Protein AF-J9VDY3-F1 (afdb_monomer)

Foldseek 3Di:
DLAPDDPDAEEAEALDDPDPVVVVVLVVQVPDPRYHYHYDHNQDDQVSQVVRLVPDPDQKDFDDDPQKDFANCFVVVQVVVCVVPVLAFKEEEWAFEDDPDTDGPPQDDDDPPVLVVDPRGDRRIMGGSVLCVVLVGFDSVPPDPCRSSVSVVSSVVVVHDYYYHHDHTIYDYDDPPD

Organism: NCBI:txid176

Structure (mmCIF, N/CA/C/O backbone):
data_AF-J9VDY3-F1
#
_entry.id   AF-J9VDY3-F1
#
loop_
_atom_site.group_PDB
_atom_site.id
_atom_site.type_symbol
_atom_site.label_atom_id
_atom_site.label_alt_id
_atom_site.label_comp_id
_atom_site.label_asym_id
_atom_site.label_entity_id
_atom_site.label_seq_id
_atom_site.pdbx_PDB_ins_code
_atom_site.Cartn_x
_atom_site.Cartn_y
_atom_site.Cartn_z
_atom_site.occupancy
_atom_site.B_iso_or_equiv
_atom_site.auth_seq_id
_atom_site.auth_comp_id
_atom_site.auth_asym_id
_atom_site.auth_atom_id
_atom_site.pdbx_PDB_model_num
ATOM 1 N N . LEU A 1 1 ? -7.590 13.084 1.371 1.00 64.75 1 LEU A N 1
ATOM 2 C CA . LEU A 1 1 ? -7.180 12.557 0.047 1.00 64.75 1 LEU A CA 1
ATOM 3 C C . LEU A 1 1 ? -8.288 12.814 -0.976 1.00 64.75 1 LEU A C 1
ATOM 5 O O . LEU A 1 1 ? -9.454 12.786 -0.599 1.00 64.75 1 LEU A O 1
ATOM 9 N N . ARG A 1 2 ? -7.958 13.087 -2.247 1.00 89.06 2 ARG A N 1
ATOM 10 C CA . ARG A 1 2 ? -8.948 13.327 -3.321 1.00 89.06 2 ARG A CA 1
ATOM 11 C C . ARG A 1 2 ? -9.342 12.019 -4.024 1.00 89.06 2 ARG A C 1
ATOM 13 O O . ARG A 1 2 ? -9.255 11.933 -5.231 1.00 89.06 2 ARG A O 1
ATOM 20 N N . GLN A 1 3 ? -9.722 10.980 -3.280 1.00 96.12 3 GLN A N 1
ATOM 21 C CA . GLN A 1 3 ? -10.113 9.693 -3.877 1.00 96.12 3 GLN A CA 1
ATOM 22 C C . GLN A 1 3 ? -11.580 9.710 -4.336 1.00 96.12 3 GLN A C 1
ATOM 24 O O . GLN A 1 3 ? -12.445 10.300 -3.670 1.00 96.12 3 GLN A O 1
ATOM 29 N N . ARG A 1 4 ? -11.877 9.074 -5.478 1.00 96.56 4 ARG A N 1
ATOM 30 C CA . ARG A 1 4 ? -13.247 8.915 -5.997 1.00 96.56 4 ARG A CA 1
ATOM 31 C C . ARG A 1 4 ? -14.039 7.876 -5.221 1.00 96.56 4 ARG A C 1
ATOM 33 O O . ARG A 1 4 ? -15.212 8.107 -4.938 1.00 96.56 4 ARG A O 1
ATOM 40 N N . TYR A 1 5 ? -13.398 6.783 -4.815 1.00 96.31 5 TYR A N 1
ATOM 41 C CA . TYR A 1 5 ? -13.950 5.909 -3.785 1.00 96.31 5 TYR A CA 1
ATOM 42 C C . TYR A 1 5 ? -14.005 6.686 -2.461 1.00 96.31 5 TYR A C 1
ATOM 44 O O . TYR A 1 5 ? -13.032 7.347 -2.105 1.00 96.31 5 TYR A O 1
ATOM 52 N N . LYS A 1 6 ? -15.153 6.680 -1.771 1.00 94.19 6 LYS A N 1
ATOM 53 C CA . LYS A 1 6 ? -15.400 7.550 -0.601 1.00 94.19 6 LYS A CA 1
ATOM 54 C C . LYS A 1 6 ? -15.322 6.845 0.746 1.00 94.19 6 LYS A C 1
ATOM 56 O O . LY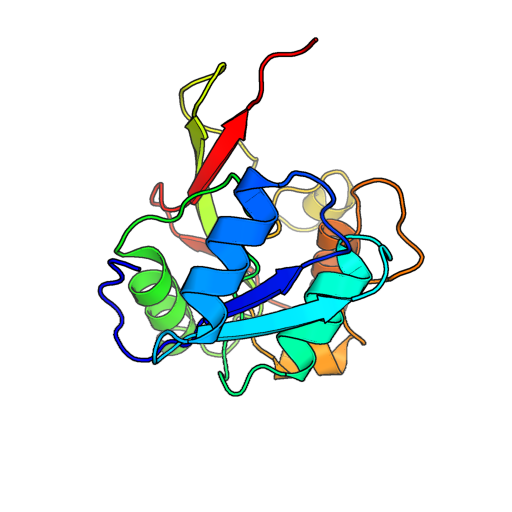S A 1 6 ? -15.217 7.524 1.756 1.00 94.19 6 LYS A O 1
ATOM 61 N N . ASN A 1 7 ? -15.374 5.517 0.759 1.00 94.44 7 ASN A N 1
ATOM 62 C CA . ASN A 1 7 ? -15.363 4.737 1.990 1.00 94.44 7 ASN A CA 1
ATOM 63 C C . ASN A 1 7 ? -13.932 4.311 2.340 1.00 94.44 7 ASN A C 1
ATOM 65 O O . ASN A 1 7 ? -13.545 3.172 2.094 1.00 94.44 7 ASN A O 1
ATOM 69 N N . TRP A 1 8 ? -13.132 5.257 2.824 1.00 94.69 8 TRP A N 1
ATOM 70 C CA . TRP A 1 8 ? -11.749 5.027 3.236 1.00 94.69 8 TRP A CA 1
ATOM 71 C C . TRP A 1 8 ? -11.462 5.724 4.563 1.00 94.69 8 TRP A C 1
ATOM 73 O O . TRP A 1 8 ? -12.097 6.719 4.911 1.00 94.69 8 TRP A O 1
ATOM 83 N N . GLU A 1 9 ? -10.458 5.214 5.258 1.00 95.50 9 GLU A N 1
ATOM 84 C CA . GLU A 1 9 ? -9.817 5.828 6.416 1.00 95.50 9 GLU A CA 1
ATOM 85 C C . GLU A 1 9 ? -8.321 5.997 6.122 1.00 95.50 9 GLU A C 1
ATOM 87 O O . GLU A 1 9 ? -7.798 5.388 5.184 1.00 95.50 9 GLU A O 1
ATOM 92 N N . VAL A 1 10 ? -7.633 6.841 6.890 1.00 96.56 10 VAL A N 1
ATOM 93 C CA . VAL A 1 10 ? -6.176 6.991 6.799 1.00 96.56 10 VAL A CA 1
ATOM 94 C C . VAL A 1 10 ? -5.566 6.764 8.168 1.00 96.56 10 VAL A C 1
ATOM 96 O O . VAL A 1 10 ? -5.935 7.434 9.132 1.00 96.56 10 VAL A O 1
ATOM 99 N N . ILE A 1 11 ? -4.591 5.861 8.223 1.00 97.81 11 ILE A N 1
ATOM 100 C CA . ILE A 1 11 ? -3.792 5.596 9.414 1.00 97.81 11 ILE A CA 1
ATOM 101 C C . ILE A 1 11 ? -2.361 6.014 9.109 1.00 97.81 11 ILE A C 1
ATOM 103 O O . ILE A 1 11 ? -1.733 5.478 8.200 1.00 97.81 11 ILE A O 1
ATOM 107 N N . ILE A 1 12 ? -1.873 7.003 9.847 1.00 97.56 12 ILE A N 1
ATOM 108 C CA . ILE A 1 12 ? -0.502 7.497 9.765 1.00 97.56 12 ILE A CA 1
ATOM 109 C C . ILE A 1 12 ? 0.269 6.856 10.912 1.00 97.56 12 ILE A C 1
ATOM 111 O O . ILE A 1 12 ? -0.103 7.030 12.072 1.00 97.56 12 ILE A O 1
ATOM 115 N N . VAL A 1 13 ? 1.340 6.134 10.593 1.00 97.62 13 VAL A N 1
ATOM 116 C CA . VAL A 1 13 ? 2.256 5.576 11.591 1.00 97.62 13 VAL A CA 1
ATOM 117 C C . VAL A 1 13 ? 3.583 6.310 11.485 1.00 97.62 13 VAL A C 1
ATOM 119 O O . VAL A 1 13 ? 4.300 6.177 10.498 1.00 97.62 13 VAL A O 1
ATOM 122 N N . ASP A 1 14 ? 3.877 7.122 12.491 1.00 96.62 14 ASP A N 1
ATOM 123 C CA . ASP A 1 14 ? 5.138 7.836 12.630 1.00 96.62 14 ASP A CA 1
ATOM 124 C C . ASP A 1 14 ? 6.184 6.942 13.304 1.00 96.62 14 ASP A C 1
ATOM 126 O O . ASP A 1 14 ? 6.109 6.685 14.509 1.00 96.62 14 ASP A O 1
ATOM 130 N N . ASP A 1 15 ? 7.164 6.479 12.524 1.00 94.81 15 ASP A N 1
ATOM 131 C CA . ASP A 1 15 ? 8.245 5.582 12.958 1.00 94.81 15 ASP A CA 1
ATOM 132 C C . ASP A 1 15 ? 9.423 6.337 13.611 1.00 94.81 15 ASP A C 1
ATOM 134 O O . ASP A 1 15 ? 10.600 6.176 13.271 1.00 94.81 15 ASP A O 1
ATOM 138 N N . GLY A 1 16 ? 9.102 7.223 14.553 1.00 93.31 16 GLY A N 1
ATOM 139 C CA . GLY A 1 16 ? 10.085 8.010 15.291 1.00 93.31 16 GLY A CA 1
ATOM 140 C C . GLY A 1 16 ? 10.761 9.087 14.440 1.00 93.31 16 GLY A C 1
ATOM 141 O O . GLY A 1 16 ? 12.001 9.160 14.393 1.00 93.31 16 GLY A O 1
ATOM 142 N N . SER A 1 17 ? 9.965 9.924 13.764 1.00 93.00 17 SER A N 1
ATOM 143 C CA . SER A 1 17 ? 10.459 11.133 13.095 1.00 93.00 17 SER A CA 1
ATOM 144 C C . SER A 1 17 ? 11.131 12.081 14.090 1.00 93.00 17 SER A C 1
ATOM 146 O O . SER A 1 17 ? 10.691 12.247 15.225 1.00 93.00 17 SER A O 1
ATOM 148 N N . ASN A 1 18 ? 12.211 12.730 13.656 1.00 93.12 18 ASN A N 1
ATOM 149 C CA . ASN A 1 18 ? 12.937 13.741 14.435 1.00 93.12 18 ASN A CA 1
ATOM 150 C C . ASN A 1 18 ? 13.007 15.108 13.734 1.00 93.12 18 ASN A C 1
ATOM 152 O O . ASN A 1 18 ? 13.505 16.068 14.319 1.00 93.12 18 ASN A O 1
ATOM 156 N N . ASP A 1 19 ? 1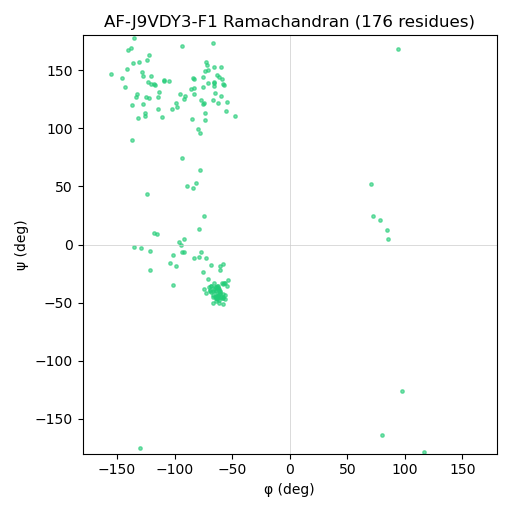2.518 15.196 12.498 1.00 93.44 19 ASP A N 1
ATOM 157 C CA . ASP A 1 19 ? 12.420 16.440 11.747 1.00 93.44 19 ASP A CA 1
ATOM 158 C C . ASP A 1 19 ? 11.242 17.287 12.275 1.00 93.44 19 ASP A C 1
ATOM 160 O O . ASP A 1 19 ? 10.094 16.825 12.237 1.00 93.44 19 ASP A O 1
ATOM 164 N N . PRO A 1 20 ? 11.479 18.526 12.755 1.00 93.75 20 PRO A N 1
ATOM 165 C CA . PRO A 1 20 ? 10.424 19.363 13.327 1.00 93.75 20 PRO A CA 1
ATOM 166 C C . PRO A 1 20 ? 9.275 19.661 12.360 1.00 93.75 20 PRO A C 1
ATOM 168 O O . PRO A 1 20 ? 8.126 19.775 12.792 1.00 93.75 20 PRO A O 1
ATOM 171 N N . PHE A 1 21 ? 9.563 19.778 11.059 1.00 93.38 21 PHE A N 1
ATOM 172 C CA . PHE A 1 21 ? 8.532 20.022 10.055 1.00 93.38 21 PHE A CA 1
ATOM 173 C C . PHE A 1 21 ? 7.589 18.819 9.944 1.00 93.38 21 PHE A C 1
ATOM 175 O O . PHE A 1 21 ? 6.379 18.981 10.092 1.00 93.38 21 PHE A O 1
ATOM 182 N N . THR A 1 22 ? 8.134 17.612 9.803 1.00 93.50 22 THR A N 1
ATOM 183 C CA . THR A 1 22 ? 7.372 16.356 9.776 1.00 93.50 22 THR A CA 1
ATOM 184 C C . THR A 1 22 ? 6.515 16.185 11.029 1.00 93.50 22 THR A C 1
ATOM 186 O O . THR A 1 22 ? 5.313 15.941 10.918 1.00 93.50 22 THR A O 1
ATOM 189 N N . ILE A 1 23 ? 7.089 16.410 12.216 1.00 93.62 23 ILE A N 1
ATOM 190 C CA . ILE A 1 23 ? 6.362 16.331 13.493 1.00 93.62 23 ILE A CA 1
ATOM 191 C C . ILE A 1 23 ? 5.187 17.319 13.514 1.00 93.62 23 ILE A C 1
ATOM 193 O O . ILE A 1 23 ? 4.072 16.941 13.869 1.00 93.62 23 ILE A O 1
ATOM 197 N N . SER A 1 24 ? 5.399 18.570 13.089 1.00 93.81 24 SER A N 1
ATOM 198 C CA . SER A 1 24 ? 4.332 19.582 13.080 1.00 93.81 24 SER A CA 1
ATOM 199 C C . SER A 1 24 ? 3.163 19.221 12.157 1.00 93.81 24 SER A C 1
ATOM 201 O O . SER A 1 24 ? 2.007 19.438 12.519 1.00 93.81 24 SER A O 1
ATOM 203 N N . ILE A 1 25 ? 3.444 18.606 11.003 1.00 93.12 25 ILE A N 1
ATOM 204 C CA . ILE A 1 25 ? 2.410 18.112 10.090 1.00 93.12 25 ILE A CA 1
ATOM 205 C C . ILE A 1 25 ? 1.644 16.954 10.736 1.00 93.12 25 ILE A C 1
ATOM 207 O O . ILE A 1 25 ? 0.416 16.940 10.709 1.00 93.12 25 ILE A O 1
ATOM 211 N N . ILE A 1 26 ? 2.340 15.999 11.355 1.00 93.50 26 ILE A N 1
ATOM 212 C CA . ILE A 1 26 ? 1.711 14.861 12.042 1.00 93.50 26 ILE A CA 1
ATOM 213 C C . ILE A 1 26 ? 0.754 15.345 13.147 1.00 93.50 26 ILE A C 1
ATOM 215 O O . ILE A 1 26 ? -0.371 14.847 13.243 1.00 93.50 26 ILE A O 1
ATOM 219 N N . GLU A 1 27 ? 1.151 16.348 13.936 1.00 92.06 27 GLU A N 1
ATOM 220 C CA . GLU A 1 27 ? 0.302 16.962 14.969 1.00 92.06 27 GLU A CA 1
ATOM 221 C C . GLU A 1 27 ? -0.957 17.639 14.398 1.00 92.06 27 GLU A C 1
ATOM 223 O O . GLU A 1 27 ? -2.032 17.557 14.999 1.00 92.06 27 GLU A O 1
ATOM 228 N N . GLU A 1 28 ? -0.877 18.254 13.212 1.00 92.88 28 GLU A N 1
ATO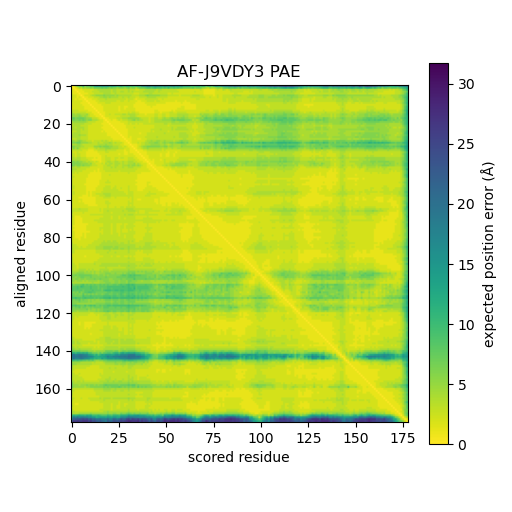M 229 C CA . GLU A 1 28 ? -2.061 18.790 12.522 1.00 92.88 28 GLU A CA 1
ATOM 230 C C . GLU A 1 28 ? -3.065 17.670 12.201 1.00 92.88 28 GLU A C 1
ATOM 232 O O . GLU A 1 28 ? -4.275 17.819 12.406 1.00 92.88 28 GLU A O 1
ATOM 237 N N . TYR A 1 29 ? -2.571 16.521 11.729 1.00 93.56 29 TYR A N 1
ATOM 238 C CA . TYR A 1 29 ? -3.418 15.390 11.350 1.00 93.56 29 TYR A CA 1
ATOM 239 C C . TYR A 1 29 ? -3.983 14.613 12.542 1.00 93.56 29 TYR A C 1
ATOM 241 O O . TYR A 1 29 ? -5.060 14.035 12.396 1.00 93.56 29 TYR A O 1
ATOM 249 N N . LYS A 1 30 ? -3.349 14.652 13.724 1.00 92.06 30 LYS A N 1
ATOM 250 C CA . LYS A 1 30 ? -3.880 14.023 14.954 1.00 92.06 30 LYS A CA 1
ATOM 251 C C . LYS A 1 30 ? -5.291 14.491 15.301 1.00 92.06 30 LYS A C 1
ATOM 253 O O . LYS A 1 30 ? -6.103 13.704 15.774 1.00 92.06 30 LYS A O 1
ATOM 258 N N . ASN A 1 31 ? -5.588 15.762 15.045 1.00 86.94 31 ASN A N 1
ATOM 259 C CA . ASN A 1 31 ? -6.874 16.374 15.386 1.00 86.94 31 ASN A CA 1
ATOM 260 C C . ASN A 1 31 ? -7.870 16.385 14.214 1.00 86.94 31 ASN A C 1
ATOM 262 O O . ASN A 1 31 ? -8.974 16.923 14.329 1.00 86.94 31 ASN A O 1
ATOM 266 N N . LYS A 1 32 ? -7.496 15.816 13.063 1.00 90.12 32 LYS A N 1
ATOM 267 C CA . LYS A 1 32 ? -8.291 15.873 11.839 1.00 90.12 32 LYS A CA 1
ATOM 268 C C . LYS A 1 32 ? -9.219 14.668 11.741 1.00 90.12 32 LYS A C 1
ATOM 270 O O . LYS A 1 32 ? -8.782 13.523 11.746 1.00 90.12 32 LYS A O 1
ATOM 275 N N . SER A 1 33 ? -10.516 14.926 11.585 1.00 87.44 33 SER A N 1
ATOM 276 C CA . SER A 1 33 ? -11.500 13.859 11.375 1.00 87.44 33 SER A CA 1
ATOM 277 C C . SER A 1 33 ? -11.150 13.004 10.147 1.00 87.44 33 SER A C 1
ATOM 279 O O . SER A 1 33 ? -10.766 13.535 9.101 1.00 87.44 33 SER A O 1
ATOM 281 N N . GLY A 1 34 ? -11.288 11.683 10.285 1.00 85.81 34 GLY A N 1
ATOM 282 C CA . GLY A 1 34 ? -10.962 10.704 9.241 1.00 85.81 34 GLY A CA 1
ATOM 283 C C . GLY A 1 34 ? -9.493 10.268 9.200 1.00 85.81 34 GLY A C 1
ATOM 284 O O . GLY A 1 34 ? -9.125 9.513 8.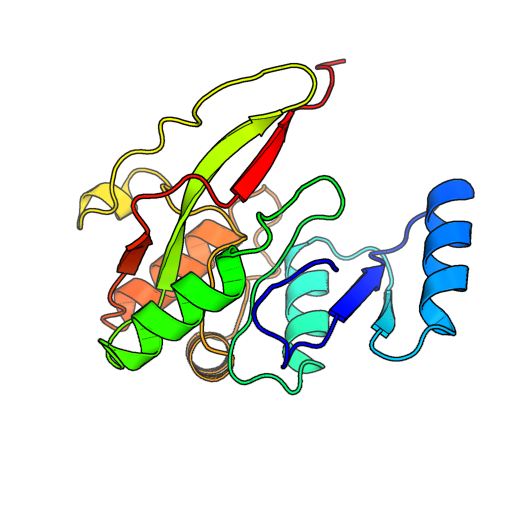300 1.00 85.81 34 GLY A O 1
ATOM 285 N N . PHE A 1 35 ? -8.672 10.728 10.149 1.00 93.81 35 PHE A N 1
ATOM 286 C CA . PHE A 1 35 ? -7.285 10.305 10.315 1.00 93.81 35 PHE A CA 1
ATOM 287 C C . PHE A 1 35 ? -7.080 9.688 11.698 1.00 93.81 35 PHE A C 1
ATOM 289 O O . PHE A 1 35 ? -7.562 10.204 12.705 1.00 93.81 35 PHE A O 1
ATOM 296 N N . THR A 1 36 ? -6.326 8.598 11.741 1.00 97.00 36 THR A N 1
ATOM 297 C CA . THR A 1 36 ? -5.759 8.034 12.964 1.00 97.00 36 THR A CA 1
ATOM 298 C C . THR A 1 36 ? -4.253 8.174 12.871 1.00 97.00 36 THR A C 1
ATOM 300 O O . THR A 1 36 ? -3.660 7.845 11.848 1.00 97.00 36 THR A O 1
ATOM 303 N N . VAL A 1 37 ? -3.628 8.685 13.924 1.00 97.12 37 VAL A N 1
ATOM 304 C CA . VAL A 1 37 ? -2.182 8.898 13.960 1.00 97.12 37 VAL A CA 1
ATOM 305 C C . VAL A 1 37 ? -1.605 8.122 15.132 1.00 97.12 37 VAL A C 1
ATOM 307 O O . VAL A 1 37 ? -2.044 8.293 16.269 1.00 97.12 37 VAL A O 1
ATOM 310 N N . LEU A 1 38 ? -0.615 7.287 14.844 1.00 96.62 38 LEU A N 1
ATOM 311 C CA . LEU A 1 38 ? 0.127 6.487 15.806 1.00 96.62 38 LEU A CA 1
ATOM 312 C C . LEU A 1 38 ? 1.586 6.937 15.778 1.00 96.62 38 LEU A C 1
ATOM 314 O O . LEU A 1 38 ? 2.143 7.136 14.703 1.00 96.62 38 LEU A O 1
ATOM 318 N N . SER A 1 39 ? 2.205 7.077 16.945 1.00 95.38 39 SER A N 1
ATOM 319 C CA . SER A 1 39 ? 3.639 7.347 17.067 1.00 95.38 39 SER A CA 1
ATOM 320 C C . SER A 1 39 ? 4.298 6.153 17.737 1.00 95.38 39 SER A C 1
ATOM 322 O O . SER A 1 39 ? 3.852 5.726 18.805 1.00 95.38 39 SER A O 1
ATOM 324 N N . ILE A 1 40 ? 5.341 5.614 17.113 1.00 95.25 40 ILE A N 1
ATOM 325 C CA . ILE A 1 40 ? 6.074 4.449 17.608 1.00 95.25 40 ILE A CA 1
ATOM 326 C C . ILE A 1 40 ? 7.559 4.775 17.747 1.00 95.25 40 ILE A C 1
ATOM 328 O O . ILE A 1 40 ? 8.082 5.710 17.141 1.00 95.25 40 ILE A O 1
ATOM 332 N N . THR A 1 41 ? 8.258 3.997 18.570 1.00 94.38 41 THR A N 1
ATOM 333 C CA . THR A 1 41 ? 9.723 4.026 18.582 1.00 94.38 41 THR A CA 1
ATOM 334 C C . THR A 1 41 ? 10.226 3.492 17.246 1.00 94.38 41 THR A C 1
ATOM 336 O O . THR A 1 41 ? 9.732 2.458 16.803 1.00 94.38 41 THR A O 1
ATOM 339 N N . ARG A 1 42 ? 11.228 4.154 16.651 1.00 93.38 42 ARG A N 1
ATOM 340 C CA . ARG A 1 42 ? 11.817 3.770 15.360 1.00 93.38 42 ARG A CA 1
ATOM 341 C C . ARG A 1 42 ? 12.136 2.273 15.302 1.00 93.38 42 ARG A C 1
ATOM 343 O O . ARG A 1 42 ? 13.052 1.812 15.984 1.00 93.38 42 ARG A O 1
ATOM 350 N N . SER A 1 43 ? 11.381 1.547 14.488 1.00 92.56 43 SER A N 1
ATOM 351 C CA . SER A 1 43 ? 11.372 0.083 14.397 1.00 92.56 43 SER A CA 1
ATOM 352 C C . SER A 1 43 ? 11.382 -0.432 12.957 1.00 92.56 43 SER A C 1
ATOM 354 O O . SER A 1 43 ? 11.463 -1.642 12.750 1.00 92.56 43 SER A O 1
ATOM 356 N N . GLY A 1 44 ? 11.345 0.460 11.968 1.00 91.94 44 GLY A N 1
ATOM 357 C CA . GLY A 1 44 ? 11.411 0.129 10.554 1.00 91.94 44 GLY A CA 1
ATOM 358 C C . GLY A 1 44 ? 10.037 -0.022 9.893 1.00 91.94 44 GLY A C 1
ATOM 359 O O . GLY A 1 44 ? 8.998 -0.107 10.558 1.00 91.94 44 GLY A O 1
ATOM 360 N N . PRO A 1 45 ? 10.028 -0.078 8.552 1.00 92.75 45 PRO A N 1
ATOM 361 C CA . PRO A 1 45 ? 8.811 0.034 7.760 1.00 92.75 45 PRO A CA 1
ATOM 362 C C . PRO A 1 45 ? 7.871 -1.172 7.916 1.00 92.75 45 PRO A C 1
ATOM 364 O O . PRO A 1 45 ? 6.658 -0.979 7.977 1.00 92.75 45 PRO A O 1
ATOM 367 N N . SER A 1 46 ? 8.390 -2.397 8.063 1.00 95.06 46 SER A N 1
ATOM 368 C CA . SER A 1 46 ? 7.566 -3.590 8.329 1.00 95.06 46 SER A CA 1
ATOM 369 C C . SER A 1 46 ? 6.735 -3.436 9.602 1.00 95.06 46 SER A C 1
ATOM 371 O O . SER A 1 46 ? 5.516 -3.597 9.568 1.00 95.06 46 SER A O 1
ATOM 373 N N . THR A 1 47 ? 7.382 -3.056 10.708 1.00 95.88 47 THR A N 1
ATOM 374 C CA . THR A 1 47 ? 6.737 -2.862 12.013 1.00 95.88 47 THR A CA 1
ATOM 375 C C . THR A 1 47 ? 5.698 -1.747 11.945 1.00 95.88 47 THR A C 1
ATOM 377 O O . THR A 1 47 ? 4.561 -1.922 12.384 1.00 95.88 47 THR A O 1
ATOM 380 N N . ALA A 1 48 ? 6.051 -0.615 11.327 1.00 95.94 48 ALA A N 1
ATOM 381 C CA . ALA A 1 48 ? 5.130 0.501 11.142 1.00 95.94 48 ALA A CA 1
ATOM 382 C C . ALA A 1 48 ? 3.884 0.093 10.333 1.00 95.94 48 ALA A C 1
ATOM 384 O O . ALA A 1 48 ? 2.755 0.387 10.736 1.00 95.94 48 ALA A O 1
ATOM 385 N N . ARG A 1 49 ? 4.063 -0.642 9.225 1.00 96.69 49 ARG A N 1
ATOM 386 C CA . ARG A 1 49 ? 2.951 -1.148 8.405 1.00 96.69 49 ARG A CA 1
ATOM 387 C C . ARG A 1 49 ? 2.098 -2.151 9.169 1.00 96.69 49 ARG A C 1
ATOM 389 O O . ARG A 1 49 ? 0.880 -2.013 9.153 1.00 96.69 49 ARG A O 1
ATOM 396 N N . ASN A 1 50 ? 2.700 -3.106 9.874 1.00 98.00 50 ASN A N 1
ATOM 397 C CA . ASN A 1 50 ? 1.956 -4.082 10.671 1.00 98.00 50 ASN A CA 1
ATOM 398 C C . ASN A 1 50 ? 1.075 -3.402 11.725 1.00 98.00 50 ASN A C 1
ATOM 400 O O . ASN A 1 50 ? -0.110 -3.712 11.809 1.00 98.00 50 ASN A O 1
ATOM 404 N N . ILE A 1 51 ? 1.609 -2.424 12.463 1.00 98.25 51 ILE A N 1
ATOM 405 C CA . ILE A 1 51 ? 0.852 -1.657 13.467 1.00 98.25 51 ILE A CA 1
ATOM 406 C C . ILE A 1 51 ? -0.306 -0.883 12.821 1.00 98.25 51 ILE A C 1
ATOM 408 O O . ILE A 1 51 ? -1.434 -0.896 13.326 1.00 98.25 51 ILE A O 1
ATOM 412 N N . GLY A 1 52 ? -0.051 -0.234 11.681 1.00 98.25 52 GLY A N 1
ATOM 413 C CA . GLY A 1 52 ? -1.085 0.489 10.942 1.00 98.25 52 GLY A CA 1
ATOM 414 C C . GLY A 1 52 ? -2.201 -0.433 10.447 1.00 98.25 52 GLY A C 1
ATOM 415 O O . GLY A 1 52 ? -3.383 -0.131 10.610 1.00 98.25 52 GLY A O 1
ATOM 416 N N . ILE A 1 53 ? -1.836 -1.590 9.893 1.00 98.38 53 ILE A N 1
ATOM 417 C CA . ILE A 1 53 ? -2.778 -2.576 9.353 1.00 98.38 53 ILE A CA 1
ATOM 418 C C . ILE A 1 53 ? -3.579 -3.247 10.465 1.00 98.38 53 ILE A C 1
ATOM 420 O O . ILE A 1 53 ? -4.788 -3.436 10.314 1.00 98.38 53 ILE A O 1
ATOM 424 N N . ASP A 1 54 ? -2.954 -3.573 11.595 1.00 98.31 54 ASP A N 1
ATOM 425 C CA . ASP A 1 54 ? -3.650 -4.151 12.745 1.00 98.31 54 ASP A CA 1
ATOM 426 C C . ASP A 1 54 ? -4.710 -3.187 13.302 1.00 98.31 54 ASP A C 1
ATOM 428 O O . ASP A 1 54 ? -5.839 -3.597 13.582 1.00 98.31 54 ASP A O 1
ATOM 432 N N . THR A 1 55 ? -4.410 -1.885 13.299 1.00 98.12 55 THR A N 1
ATOM 433 C CA . THR A 1 55 ? -5.343 -0.819 13.701 1.00 98.12 55 THR A CA 1
ATOM 434 C C . THR A 1 55 ? -6.484 -0.598 12.694 1.00 98.12 55 THR A C 1
ATOM 436 O O . THR A 1 55 ? -7.591 -0.220 13.087 1.00 98.12 55 THR A O 1
ATOM 439 N N . ALA A 1 56 ? -6.250 -0.865 11.403 1.00 98.00 56 ALA A N 1
ATOM 440 C CA . ALA A 1 56 ? -7.214 -0.617 10.326 1.00 98.00 56 ALA A CA 1
ATOM 441 C C . ALA A 1 56 ? -8.555 -1.340 10.512 1.00 98.00 56 ALA A C 1
ATOM 443 O O . ALA A 1 56 ? -8.604 -2.518 10.861 1.00 98.00 56 ALA A O 1
ATOM 444 N N . GLN A 1 57 ? -9.661 -0.662 10.223 1.00 97.19 57 GLN A N 1
ATOM 445 C CA . GLN A 1 57 ? -11.008 -1.239 10.246 1.00 97.19 57 GLN A CA 1
ATOM 446 C C . GLN A 1 57 ? -11.485 -1.643 8.842 1.00 97.19 57 GLN A C 1
ATOM 448 O O . GLN A 1 57 ? -12.402 -2.453 8.702 1.00 97.19 57 GLN A O 1
ATOM 453 N N . GLY A 1 58 ? -10.856 -1.105 7.796 1.00 96.94 58 GLY A N 1
ATOM 454 C CA . GLY A 1 58 ? -11.127 -1.441 6.402 1.00 96.94 58 GLY A CA 1
ATOM 455 C C . GLY A 1 58 ? -10.863 -2.910 6.043 1.00 96.94 58 GLY A C 1
ATOM 456 O O . GLY A 1 58 ? -9.906 -3.535 6.496 1.00 96.94 58 GLY A O 1
ATOM 457 N N . GLU A 1 59 ? -11.702 -3.451 5.153 1.00 98.25 59 GLU A N 1
ATOM 458 C CA . GLU A 1 59 ? -11.513 -4.787 4.563 1.00 98.25 59 GLU A CA 1
ATOM 459 C C . GLU A 1 59 ? -10.258 -4.846 3.679 1.00 98.25 59 GLU A C 1
ATOM 461 O O . GLU A 1 59 ? -9.535 -5.845 3.668 1.00 98.25 59 GLU A O 1
ATOM 466 N N . PHE A 1 60 ? -10.006 -3.763 2.941 1.00 98.69 60 PHE A N 1
ATOM 467 C CA . PHE A 1 60 ? -8.897 -3.631 2.008 1.00 98.69 60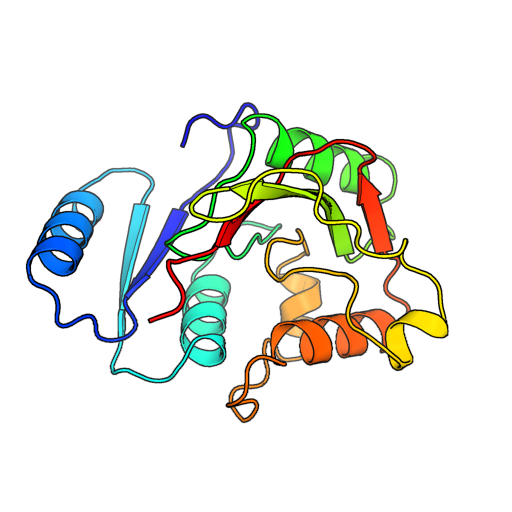 PHE A CA 1
ATOM 468 C C . PHE A 1 60 ? -7.855 -2.661 2.543 1.00 98.69 60 PHE A C 1
ATOM 470 O O . PHE A 1 60 ? -8.188 -1.617 3.104 1.00 98.69 60 PHE A O 1
ATOM 477 N N . ILE A 1 61 ? -6.599 -3.006 2.306 1.00 98.69 61 ILE A N 1
ATOM 478 C CA . ILE A 1 61 ? -5.419 -2.287 2.754 1.00 98.69 61 ILE A CA 1
ATOM 479 C C . ILE A 1 61 ? -4.642 -1.821 1.530 1.00 98.69 61 ILE A C 1
ATOM 481 O O . ILE A 1 61 ? -4.481 -2.576 0.574 1.00 98.69 61 ILE A O 1
ATOM 485 N N . LEU A 1 62 ? -4.150 -0.587 1.589 1.00 98.31 62 LEU A N 1
ATOM 486 C CA . LEU A 1 62 ? -3.134 -0.042 0.695 1.00 98.31 62 LEU A CA 1
ATOM 487 C C . LEU A 1 62 ? -2.087 0.638 1.585 1.00 98.31 62 LEU A C 1
ATOM 489 O O . LEU A 1 62 ? -2.402 1.670 2.183 1.00 98.31 62 LEU A O 1
ATOM 493 N N . PRO A 1 63 ? -0.876 0.078 1.720 1.00 97.81 63 PRO A N 1
ATOM 494 C CA . PRO A 1 63 ? 0.252 0.805 2.282 1.00 97.81 63 PRO A CA 1
ATOM 495 C C . PRO A 1 63 ? 0.631 1.948 1.337 1.00 97.81 63 PRO A C 1
ATOM 497 O O . PRO A 1 63 ? 0.625 1.759 0.125 1.00 97.81 63 PRO A O 1
ATOM 500 N N . LEU A 1 64 ? 0.944 3.126 1.868 1.00 97.06 64 LEU A N 1
ATOM 501 C CA . LEU A 1 64 ? 1.408 4.259 1.070 1.00 97.06 64 LEU A CA 1
ATOM 502 C C . LEU A 1 64 ? 2.570 4.923 1.793 1.00 97.06 64 LEU A C 1
ATOM 504 O O . LEU A 1 64 ? 2.393 5.401 2.916 1.00 97.06 64 LEU A O 1
ATOM 508 N N . ASP A 1 65 ? 3.727 4.957 1.143 1.00 94.81 65 ASP A N 1
ATOM 509 C CA . ASP A 1 65 ? 4.905 5.617 1.691 1.00 94.81 65 ASP A CA 1
ATOM 510 C C . ASP A 1 65 ? 4.716 7.143 1.674 1.00 94.81 65 ASP A C 1
ATOM 512 O O . ASP A 1 65 ? 3.958 7.702 0.873 1.00 94.81 65 ASP A O 1
ATOM 516 N N . SER A 1 66 ? 5.343 7.831 2.630 1.00 92.12 66 SER A N 1
ATOM 517 C CA . SER A 1 66 ? 5.053 9.239 2.941 1.00 92.12 66 SER A CA 1
ATOM 518 C C . SER A 1 66 ? 5.468 10.216 1.838 1.00 92.12 66 SER A C 1
ATOM 520 O O . SER A 1 66 ? 4.998 11.359 1.797 1.00 92.12 66 SER A O 1
ATOM 522 N N . ASP A 1 67 ? 6.328 9.777 0.930 1.00 92.56 67 ASP A N 1
ATOM 523 C CA . ASP A 1 67 ? 6.858 10.546 -0.179 1.00 92.56 67 ASP A CA 1
ATOM 524 C C . ASP A 1 67 ? 6.190 10.235 -1.527 1.00 92.56 67 ASP A C 1
ATOM 526 O O . ASP A 1 67 ? 6.346 11.030 -2.466 1.00 92.56 67 ASP A O 1
ATOM 530 N N . ASP A 1 68 ? 5.355 9.199 -1.586 1.00 95.44 68 ASP A N 1
ATOM 531 C CA . ASP A 1 68 ? 4.648 8.724 -2.772 1.00 95.44 68 ASP A CA 1
ATOM 532 C C . ASP A 1 68 ? 3.234 9.296 -2.936 1.00 95.44 68 ASP A C 1
ATOM 534 O O . ASP A 1 68 ? 2.687 10.013 -2.089 1.00 95.44 68 ASP A O 1
ATOM 538 N N . ARG A 1 69 ? 2.623 9.039 -4.103 1.00 95.94 69 ARG A N 1
ATOM 539 C CA . ARG A 1 69 ? 1.265 9.505 -4.423 1.00 95.94 69 ARG A CA 1
ATOM 540 C C . ARG A 1 69 ? 0.471 8.469 -5.201 1.00 95.94 69 ARG A C 1
ATOM 542 O O . ARG A 1 69 ? 1.000 7.736 -6.026 1.00 95.94 69 ARG A O 1
ATOM 549 N N . ILE A 1 70 ? -0.845 8.512 -5.024 1.00 97.81 70 ILE A N 1
ATOM 550 C CA . ILE A 1 70 ? -1.798 7.707 -5.793 1.00 97.81 70 ILE A CA 1
ATOM 551 C C . ILE A 1 70 ? -2.791 8.593 -6.545 1.00 97.81 70 ILE A C 1
ATOM 553 O O . ILE A 1 70 ? -3.208 9.647 -6.053 1.00 97.81 70 ILE A O 1
ATOM 557 N N . HIS A 1 71 ? -3.187 8.154 -7.738 1.00 97.81 71 HIS A N 1
ATOM 558 C CA . HIS A 1 71 ? -4.211 8.806 -8.550 1.00 97.81 71 HIS A CA 1
ATOM 559 C C . HIS A 1 71 ? -5.589 8.732 -7.868 1.00 97.81 71 HIS A C 1
ATOM 561 O O . HIS A 1 71 ? -5.871 7.795 -7.119 1.00 97.81 71 HIS A O 1
ATOM 567 N N . GLU A 1 72 ? -6.478 9.694 -8.144 1.00 98.06 72 GLU A N 1
ATOM 568 C CA . GLU A 1 72 ? -7.815 9.785 -7.521 1.00 98.06 72 GLU A CA 1
ATOM 569 C C . GLU A 1 72 ? -8.725 8.575 -7.779 1.00 98.06 72 GLU A C 1
ATOM 571 O O . GLU A 1 72 ? -9.663 8.323 -7.020 1.00 98.06 72 GLU A O 1
ATOM 576 N N . ASP A 1 73 ? -8.435 7.821 -8.836 1.00 98.31 73 ASP A N 1
ATOM 577 C CA . ASP A 1 73 ? -9.195 6.641 -9.249 1.00 98.31 73 ASP A CA 1
ATOM 578 C C . ASP A 1 73 ? -8.645 5.324 -8.683 1.00 98.31 73 ASP A C 1
ATOM 580 O O . ASP A 1 73 ? -9.286 4.288 -8.858 1.00 98.31 73 ASP A O 1
ATOM 584 N N . TYR A 1 74 ? -7.488 5.321 -8.006 1.00 98.44 74 TYR A N 1
ATOM 585 C CA . TYR A 1 74 ? -6.796 4.064 -7.703 1.00 98.44 74 TYR A CA 1
ATOM 586 C C . TYR A 1 74 ? -7.625 3.123 -6.826 1.00 98.44 74 TYR A C 1
ATOM 588 O O . TYR A 1 74 ? -7.852 1.969 -7.195 1.00 98.44 74 TYR A O 1
ATOM 596 N N . LEU A 1 75 ? -8.165 3.635 -5.715 1.00 98.25 75 LEU A N 1
ATOM 597 C CA . LEU A 1 75 ? -9.009 2.831 -4.831 1.00 98.25 75 LEU A CA 1
ATOM 598 C C . LEU A 1 75 ? -10.273 2.338 -5.551 1.00 98.25 75 LEU A C 1
ATOM 600 O O . LEU A 1 75 ? -10.689 1.199 -5.366 1.00 98.25 75 LEU A O 1
ATOM 604 N N . LEU A 1 76 ? -10.876 3.166 -6.410 1.00 98.44 76 LEU A N 1
ATOM 605 C CA . LEU A 1 76 ? -12.086 2.788 -7.143 1.00 98.44 76 LEU A CA 1
ATOM 606 C C . LEU A 1 76 ? -11.820 1.626 -8.111 1.00 98.44 76 LEU A C 1
ATOM 608 O O . LEU A 1 76 ? -12.598 0.669 -8.152 1.00 98.44 76 LEU A O 1
ATOM 612 N N . GLU A 1 77 ? -10.730 1.700 -8.871 1.00 98.69 77 GLU A N 1
ATOM 613 C CA . GLU A 1 77 ? -10.329 0.668 -9.831 1.00 98.69 77 GLU A CA 1
ATOM 614 C C . GLU A 1 77 ? -9.934 -0.634 -9.124 1.00 98.69 77 GLU A C 1
ATOM 616 O O . GLU A 1 77 ? -10.387 -1.711 -9.521 1.00 98.69 77 GLU A O 1
ATOM 621 N N . ALA A 1 78 ? -9.173 -0.546 -8.028 1.00 98.56 78 ALA A N 1
ATOM 622 C CA . ALA A 1 78 ? -8.748 -1.715 -7.263 1.00 98.56 78 ALA A CA 1
ATOM 623 C C . ALA A 1 78 ? -9.934 -2.463 -6.640 1.00 98.56 78 ALA A C 1
ATOM 625 O O . ALA A 1 78 ? -10.090 -3.669 -6.839 1.00 98.56 78 ALA A O 1
ATOM 626 N N . ILE A 1 79 ? -10.838 -1.747 -5.965 1.00 98.44 79 ILE A N 1
ATOM 627 C CA . ILE A 1 79 ? -12.051 -2.349 -5.396 1.00 98.44 79 ILE A CA 1
ATOM 628 C C . ILE A 1 79 ? -12.961 -2.910 -6.497 1.00 98.44 79 ILE A C 1
ATOM 630 O O . ILE A 1 79 ? -13.569 -3.967 -6.326 1.00 98.44 79 ILE A O 1
ATOM 634 N N . SER A 1 80 ? -13.039 -2.253 -7.658 1.00 98.44 80 SER A N 1
ATOM 635 C CA . SER A 1 80 ? -13.793 -2.774 -8.805 1.00 98.44 80 SER A CA 1
ATOM 636 C C . SER A 1 80 ? -13.203 -4.078 -9.345 1.00 98.44 80 SER A C 1
ATOM 638 O O . SER A 1 80 ? -13.963 -4.967 -9.735 1.00 98.44 80 SER A O 1
ATOM 640 N N . ALA A 1 81 ? -11.876 -4.228 -9.346 1.00 98.62 81 ALA A N 1
ATOM 641 C CA . ALA A 1 81 ? -11.217 -5.477 -9.720 1.00 98.62 81 ALA A CA 1
ATOM 642 C C . ALA A 1 81 ? -11.575 -6.612 -8.747 1.00 98.62 81 ALA A C 1
ATOM 644 O O . ALA A 1 81 ? -12.005 -7.676 -9.194 1.00 98.62 81 ALA A O 1
ATOM 645 N N . TYR A 1 82 ? -11.510 -6.362 -7.435 1.00 98.38 82 TYR A N 1
ATOM 646 C CA . TYR A 1 82 ? -11.922 -7.335 -6.416 1.00 98.38 82 TYR A CA 1
ATOM 647 C C . TYR A 1 82 ? -13.398 -7.729 -6.517 1.00 98.38 82 TYR A C 1
ATOM 649 O O . TYR A 1 82 ? -13.731 -8.904 -6.387 1.00 98.38 82 TYR A O 1
ATOM 657 N N . LYS A 1 83 ? -14.291 -6.775 -6.807 1.00 97.94 83 LYS A N 1
ATOM 658 C CA . LYS A 1 83 ? -15.719 -7.064 -7.021 1.00 97.94 83 LYS A CA 1
ATOM 659 C C . LYS A 1 83 ? -15.961 -7.943 -8.247 1.00 97.94 83 LYS A C 1
ATOM 661 O O . LYS A 1 83 ? -16.807 -8.830 -8.202 1.00 97.94 83 LYS A O 1
ATOM 666 N N . LYS A 1 84 ? -15.233 -7.700 -9.341 1.00 98.44 84 LYS A N 1
ATOM 667 C CA . LYS A 1 84 ? -15.331 -8.496 -10.576 1.00 98.44 84 LYS A CA 1
ATOM 668 C C . LYS A 1 84 ? -14.752 -9.896 -10.405 1.00 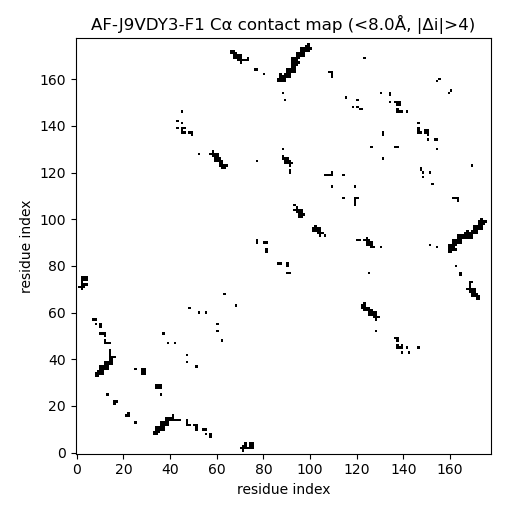98.44 84 LYS A C 1
ATOM 670 O O . LYS A 1 84 ? -15.269 -10.844 -10.987 1.00 98.44 84 LYS A O 1
ATOM 675 N N . ASN A 1 85 ? -13.678 -10.022 -9.634 1.00 98.06 85 ASN A N 1
ATOM 676 C CA . ASN A 1 85 ? -13.029 -11.292 -9.365 1.00 98.06 85 ASN A CA 1
ATOM 677 C C . ASN A 1 85 ? -12.649 -11.401 -7.879 1.00 98.06 85 ASN A C 1
ATOM 679 O O . ASN A 1 85 ? -11.524 -11.063 -7.501 1.00 98.06 85 ASN A O 1
ATOM 683 N N . PRO A 1 86 ? -13.550 -11.942 -7.040 1.00 97.19 86 PRO A N 1
ATOM 684 C CA . PRO A 1 86 ? -13.284 -12.117 -5.615 1.00 97.19 86 PRO A CA 1
ATOM 685 C C . PRO A 1 86 ? -12.091 -13.031 -5.301 1.00 97.19 86 PRO A C 1
ATOM 687 O O . PRO A 1 86 ? -11.551 -12.934 -4.204 1.00 97.19 86 PRO A O 1
ATOM 690 N N . SER A 1 87 ? -11.647 -13.873 -6.250 1.00 97.25 87 SER A N 1
ATOM 691 C CA . SER A 1 87 ? -10.489 -14.770 -6.073 1.00 97.25 87 SER A CA 1
ATOM 692 C C . SER A 1 87 ? -9.124 -14.081 -6.190 1.00 97.25 87 SER A C 1
ATOM 694 O O . SER A 1 87 ? -8.099 -14.725 -5.968 1.00 97.25 87 SER A O 1
ATOM 696 N N . LEU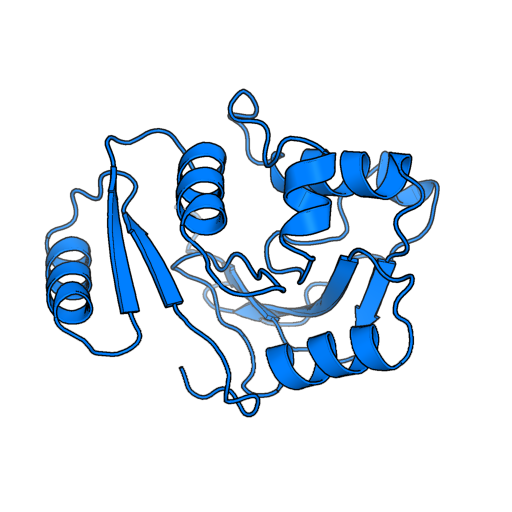 A 1 88 ? -9.088 -12.796 -6.559 1.00 98.25 88 LEU A N 1
ATOM 697 C CA . LEU A 1 88 ? -7.868 -11.990 -6.476 1.00 98.25 88 LEU A CA 1
ATOM 698 C C . LEU A 1 88 ? -7.425 -11.865 -5.018 1.00 98.25 88 LEU A C 1
ATOM 700 O O . LEU A 1 88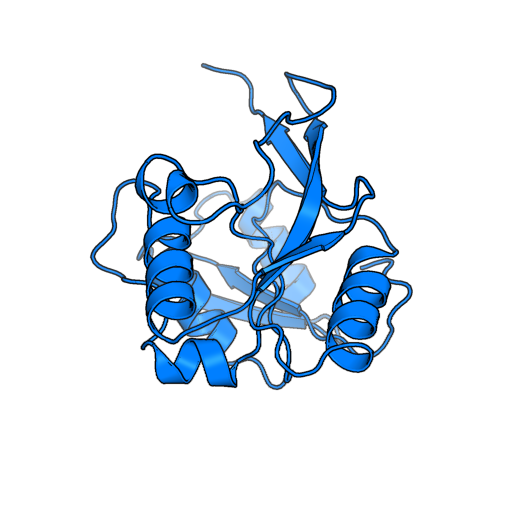 ? -8.275 -11.781 -4.135 1.00 98.25 88 LEU A O 1
ATOM 704 N N . ARG A 1 89 ? -6.114 -11.816 -4.780 1.00 98.12 89 ARG A N 1
ATOM 705 C CA . ARG A 1 89 ? -5.510 -11.511 -3.469 1.00 98.12 89 ARG A CA 1
ATOM 706 C C . ARG A 1 89 ? -4.592 -10.292 -3.498 1.00 98.12 89 ARG A C 1
ATOM 708 O O . ARG A 1 89 ? -4.357 -9.687 -2.460 1.00 98.12 89 ARG A O 1
ATOM 715 N N . ILE A 1 90 ? -4.083 -9.936 -4.678 1.00 98.50 90 ILE A N 1
ATOM 716 C CA . ILE A 1 90 ? -3.216 -8.774 -4.871 1.00 98.50 90 ILE A CA 1
ATOM 717 C C . ILE A 1 90 ? -3.708 -8.006 -6.097 1.00 98.50 90 ILE A C 1
ATOM 719 O O . ILE A 1 90 ? -3.854 -8.575 -7.184 1.00 98.50 90 ILE A O 1
ATOM 723 N N . VAL A 1 91 ? -3.953 -6.708 -5.936 1.00 98.62 91 VAL A N 1
ATOM 724 C CA . VAL A 1 91 ? -4.305 -5.805 -7.034 1.00 98.62 91 VAL A CA 1
ATOM 725 C C . VAL A 1 91 ? -3.378 -4.605 -7.010 1.00 98.62 91 VAL A C 1
ATOM 727 O O . VAL A 1 91 ? -3.359 -3.859 -6.041 1.00 98.62 91 VAL A O 1
ATOM 730 N N . TYR A 1 92 ? -2.643 -4.391 -8.092 1.00 98.25 92 TYR A N 1
ATOM 731 C CA . TYR A 1 92 ? -1.763 -3.234 -8.254 1.00 98.25 92 TYR A CA 1
ATOM 732 C C . TYR A 1 92 ? -2.021 -2.557 -9.600 1.00 98.25 92 TYR A C 1
ATOM 734 O O . TYR A 1 92 ? -2.957 -2.922 -10.314 1.00 98.25 92 TYR A O 1
ATOM 742 N N . CYS A 1 93 ? -1.238 -1.546 -9.956 1.00 97.75 93 CYS A N 1
ATOM 743 C CA . CYS A 1 93 ? -1.415 -0.773 -11.183 1.00 97.75 93 CYS A CA 1
ATOM 744 C C . CYS A 1 93 ? -0.086 -0.540 -11.907 1.00 97.75 93 CYS A C 1
ATOM 746 O O . CYS A 1 93 ? 0.971 -0.967 -11.446 1.00 97.75 93 CYS A O 1
ATOM 748 N N . GLU A 1 94 ? -0.133 0.114 -13.066 1.00 97.38 94 GLU A N 1
ATOM 749 C CA . GLU A 1 94 ? 1.082 0.682 -13.642 1.00 97.38 94 GLU A CA 1
ATOM 750 C C . GLU A 1 94 ? 1.524 1.903 -12.823 1.00 97.38 94 GLU A C 1
ATOM 752 O O . GLU A 1 94 ? 0.707 2.569 -12.177 1.00 97.38 94 GLU A O 1
ATOM 757 N N . ALA A 1 95 ? 2.820 2.203 -12.867 1.00 97.06 95 ALA A N 1
ATOM 758 C CA . ALA A 1 95 ? 3.413 3.275 -12.085 1.00 97.06 95 ALA A CA 1
ATOM 759 C C . ALA A 1 95 ? 4.299 4.190 -12.933 1.00 97.06 95 ALA A C 1
ATOM 761 O O . ALA A 1 95 ? 4.822 3.803 -13.982 1.00 97.06 95 ALA A O 1
ATOM 762 N N . GLU A 1 96 ? 4.483 5.410 -12.447 1.00 97.50 96 GLU A N 1
ATOM 763 C CA . GLU A 1 96 ? 5.415 6.391 -12.994 1.00 97.50 96 GLU A CA 1
ATOM 764 C C . GLU A 1 96 ? 6.337 6.920 -11.900 1.00 97.50 96 GLU A C 1
ATOM 766 O O . GLU A 1 96 ? 5.928 7.118 -10.758 1.00 97.50 96 GLU A O 1
ATOM 771 N N . PHE A 1 97 ? 7.581 7.195 -12.272 1.00 96.88 97 PHE A N 1
ATOM 772 C CA . PHE A 1 97 ? 8.494 7.967 -11.452 1.00 96.88 97 PHE A CA 1
ATOM 773 C C . PHE A 1 97 ? 8.143 9.450 -11.503 1.00 96.88 97 PHE A C 1
ATOM 775 O O . PHE A 1 97 ? 7.772 9.991 -12.554 1.00 96.88 97 PHE A O 1
ATOM 782 N N . PHE A 1 98 ? 8.331 10.124 -10.374 1.00 95.38 98 PHE A N 1
ATOM 783 C CA . PHE A 1 98 ? 8.336 11.577 -10.292 1.00 95.38 98 PHE A CA 1
ATOM 784 C C . PHE A 1 98 ? 9.421 12.077 -9.326 1.00 95.38 98 PHE A C 1
ATOM 786 O O . PHE A 1 98 ? 9.998 11.318 -8.552 1.00 95.38 98 PHE A O 1
ATOM 793 N N . GLY A 1 99 ? 9.700 13.382 -9.356 1.00 93.38 99 GLY A N 1
ATOM 794 C CA . GLY A 1 99 ? 10.833 13.970 -8.636 1.00 93.38 99 GLY A CA 1
ATOM 795 C C . GLY A 1 99 ? 12.023 14.153 -9.572 1.00 93.38 99 GLY A C 1
ATOM 796 O O . GLY A 1 99 ? 11.867 14.796 -10.617 1.00 93.38 99 GLY A O 1
ATOM 797 N N . SER A 1 100 ? 13.184 13.615 -9.192 1.00 92.50 100 SER A N 1
ATOM 798 C CA . SER A 1 100 ? 14.434 13.733 -9.960 1.00 92.50 100 SER A CA 1
ATOM 799 C C . SER A 1 100 ? 14.392 12.955 -11.275 1.00 92.50 100 SER A C 1
ATOM 801 O O . SER A 1 100 ? 14.912 13.417 -12.288 1.00 92.50 100 SER A O 1
ATOM 803 N N . ILE A 1 101 ? 13.731 11.794 -11.275 1.00 92.31 101 ILE A N 1
ATOM 804 C CA . ILE A 1 101 ? 13.453 10.993 -12.470 1.00 92.31 101 ILE A CA 1
ATOM 805 C C . ILE A 1 101 ? 11.956 11.079 -12.761 1.00 92.31 101 ILE A C 1
ATOM 807 O O . ILE A 1 101 ? 11.132 11.095 -11.847 1.00 92.31 101 ILE A O 1
ATOM 811 N N . LYS A 1 102 ? 11.603 11.164 -14.044 1.00 94.25 102 LYS A N 1
ATOM 812 C CA . LYS A 1 102 ? 10.216 11.213 -14.509 1.00 94.25 102 LYS A CA 1
ATOM 813 C C . LYS A 1 102 ? 9.979 10.172 -15.589 1.00 94.25 102 LYS A C 1
ATOM 815 O O . LYS A 1 102 ? 10.865 9.919 -16.402 1.00 94.25 102 LYS A O 1
ATOM 820 N N . GLY A 1 103 ? 8.758 9.655 -15.642 1.00 94.44 103 GLY A N 1
ATOM 821 C CA . GLY A 1 103 ? 8.294 8.771 -16.708 1.00 94.44 103 GLY A CA 1
ATOM 822 C C . GLY A 1 103 ? 7.937 7.380 -16.208 1.00 94.44 103 GLY A C 1
ATOM 823 O O . GLY A 1 103 ? 7.986 7.101 -15.014 1.00 94.44 103 GLY A O 1
ATOM 824 N N . LYS A 1 104 ? 7.542 6.508 -17.136 1.00 94.69 104 LYS A N 1
ATOM 825 C CA . LYS A 1 104 ? 7.009 5.181 -16.815 1.00 94.69 104 LYS A CA 1
ATOM 826 C C . LYS A 1 104 ? 8.010 4.339 -16.030 1.00 94.69 104 LYS A C 1
ATOM 828 O O . LYS A 1 104 ? 9.137 4.126 -16.478 1.00 94.69 104 LYS A O 1
ATOM 833 N N . TRP A 1 105 ? 7.563 3.798 -14.901 1.00 93.50 105 TRP A N 1
ATOM 834 C CA . TRP A 1 105 ? 8.275 2.732 -14.218 1.00 93.50 105 TRP A CA 1
ATOM 835 C C . TRP A 1 105 ? 7.957 1.422 -14.941 1.00 93.50 105 TRP A C 1
ATOM 837 O O . TRP A 1 105 ? 6.882 0.838 -14.792 1.00 93.50 105 TRP A O 1
ATOM 847 N N . ASN A 1 106 ? 8.880 0.990 -15.802 1.00 89.56 106 ASN A N 1
ATOM 848 C CA . ASN A 1 106 ? 8.716 -0.194 -16.646 1.00 89.56 106 ASN A CA 1
ATOM 849 C C . ASN A 1 106 ? 8.946 -1.493 -15.856 1.00 89.56 106 ASN A C 1
ATOM 851 O O . ASN A 1 106 ? 9.884 -2.235 -16.136 1.00 89.56 106 ASN A O 1
ATOM 855 N N . LEU A 1 107 ? 8.087 -1.765 -14.871 1.00 86.50 107 LEU A N 1
ATOM 856 C CA . LEU A 1 107 ? 8.065 -3.056 -14.190 1.00 86.50 107 LEU A CA 1
ATOM 857 C C . LEU A 1 107 ? 7.517 -4.145 -15.125 1.00 86.50 107 LEU A C 1
ATOM 859 O O . LEU A 1 107 ? 6.532 -3.905 -15.846 1.00 86.50 107 LEU A O 1
ATOM 863 N N . PRO A 1 108 ? 8.111 -5.353 -15.112 1.00 86.69 108 PRO A N 1
ATOM 864 C CA . PRO A 1 108 ? 7.575 -6.469 -15.871 1.00 86.69 108 PRO A CA 1
ATOM 865 C C . PRO A 1 108 ? 6.146 -6.785 -15.414 1.00 86.69 108 PRO A C 1
ATOM 867 O O . PRO A 1 108 ? 5.730 -6.497 -14.291 1.00 86.69 108 PRO A O 1
ATOM 870 N N . GLU A 1 109 ? 5.352 -7.350 -16.317 1.00 87.56 109 GLU A N 1
ATOM 871 C CA . GLU A 1 109 ? 4.051 -7.886 -15.929 1.00 87.56 109 GLU A CA 1
ATOM 872 C C . GLU A 1 109 ? 4.244 -9.074 -14.982 1.00 87.56 109 GLU A C 1
ATOM 874 O O . GLU A 1 109 ? 5.128 -9.905 -15.205 1.00 87.56 109 GLU A O 1
ATOM 879 N N . TYR A 1 110 ? 3.398 -9.169 -13.953 1.00 90.69 110 TYR A N 1
ATOM 880 C CA . TYR A 1 110 ? 3.382 -10.329 -13.073 1.00 90.69 110 TYR A CA 1
ATOM 881 C C . TYR A 1 110 ? 3.197 -11.616 -13.879 1.00 90.69 110 TYR A C 1
ATOM 883 O O . TYR A 1 110 ? 2.199 -11.799 -14.580 1.00 90.69 110 TYR A O 1
ATOM 891 N N . ARG A 1 111 ? 4.149 -12.539 -13.736 1.00 90.25 111 ARG A N 1
ATOM 892 C CA . ARG A 1 111 ? 4.050 -13.903 -14.254 1.00 90.25 111 ARG A CA 1
ATOM 893 C C . ARG A 1 111 ? 4.692 -14.857 -13.262 1.00 90.25 111 ARG A C 1
ATOM 895 O O . ARG A 1 111 ? 5.794 -14.608 -12.782 1.00 90.25 111 ARG A O 1
ATOM 902 N N . PHE A 1 112 ? 4.031 -15.976 -13.001 1.00 87.69 112 PHE A N 1
ATOM 903 C CA . PHE A 1 112 ? 4.663 -17.113 -12.342 1.00 87.69 112 PHE A CA 1
ATOM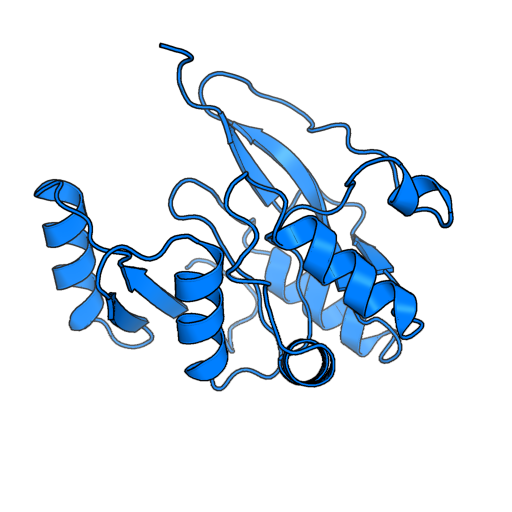 904 C C . PHE A 1 112 ? 5.356 -17.986 -13.410 1.00 87.69 112 PHE A C 1
ATOM 906 O O . PHE A 1 112 ? 4.735 -18.240 -14.446 1.00 87.69 112 PHE A O 1
ATOM 913 N N . PRO A 1 113 ? 6.612 -18.436 -13.215 1.00 89.06 113 PRO A N 1
ATOM 914 C CA . PRO A 1 113 ? 7.428 -18.313 -12.002 1.00 89.06 113 PRO A CA 1
ATOM 915 C C . PRO A 1 113 ? 8.337 -17.067 -11.945 1.00 89.06 113 PRO A C 1
ATOM 917 O O . PRO A 1 113 ? 9.107 -16.951 -11.003 1.00 89.06 113 PRO A O 1
ATOM 920 N N . ASN A 1 114 ? 8.282 -16.135 -12.904 1.00 91.44 114 ASN A N 1
ATOM 921 C CA . ASN A 1 114 ? 9.206 -14.986 -12.981 1.00 91.44 114 ASN A CA 1
ATOM 922 C C . ASN A 1 114 ? 9.240 -14.112 -11.719 1.00 91.44 114 ASN A C 1
ATOM 924 O O . ASN A 1 114 ? 10.301 -13.601 -11.376 1.00 91.44 114 ASN A O 1
ATOM 928 N N . ILE A 1 115 ? 8.113 -13.978 -11.015 1.00 92.00 115 ILE A N 1
ATOM 929 C CA . ILE A 1 115 ? 8.043 -13.281 -9.722 1.00 92.00 115 ILE A CA 1
ATOM 930 C C . ILE A 1 115 ? 8.984 -13.881 -8.671 1.00 92.00 115 ILE A C 1
ATOM 932 O O . ILE A 1 115 ? 9.250 -13.219 -7.692 1.00 92.00 115 ILE A O 1
ATOM 936 N N . LEU A 1 116 ? 9.498 -15.105 -8.834 1.00 88.81 116 LEU A N 1
ATOM 937 C CA . LEU A 1 116 ? 10.484 -15.706 -7.923 1.00 88.81 116 LEU A CA 1
ATOM 938 C C . LEU A 1 116 ? 11.917 -15.195 -8.155 1.00 88.81 116 LEU A C 1
ATOM 940 O O . LEU A 1 116 ? 12.807 -15.522 -7.378 1.00 88.81 116 LEU A O 1
ATOM 944 N N . LEU A 1 117 ? 12.153 -14.466 -9.251 1.00 88.19 117 LEU A N 1
ATOM 945 C CA . LEU A 1 117 ? 13.472 -13.950 -9.622 1.00 88.19 117 LEU A CA 1
ATOM 946 C C . LEU A 1 117 ? 13.636 -12.470 -9.284 1.00 88.19 117 LEU A C 1
ATOM 948 O O . LEU A 1 117 ? 14.743 -12.051 -8.965 1.00 88.19 117 LEU A O 1
ATOM 952 N N . ASP A 1 118 ? 12.563 -11.690 -9.411 1.00 86.69 118 ASP A N 1
ATOM 953 C CA . ASP A 1 118 ? 12.587 -10.251 -9.173 1.00 86.69 118 ASP A CA 1
ATOM 954 C C . ASP A 1 118 ? 11.193 -9.733 -8.800 1.00 86.69 118 ASP A C 1
ATOM 956 O O . ASP A 1 118 ? 10.174 -10.237 -9.296 1.00 86.69 118 ASP A O 1
ATOM 960 N N . ASN A 1 119 ? 11.147 -8.717 -7.937 1.00 89.00 119 ASN A N 1
ATOM 961 C CA . ASN A 1 119 ? 9.895 -8.128 -7.487 1.00 89.00 119 ASN A CA 1
ATOM 962 C C . ASN A 1 119 ? 9.321 -7.202 -8.571 1.00 89.00 119 ASN A C 1
ATOM 964 O O . ASN A 1 119 ? 9.953 -6.245 -9.011 1.00 89.00 119 ASN A O 1
ATOM 968 N N . CYS A 1 120 ? 8.081 -7.456 -8.988 1.00 92.00 120 CYS A N 1
ATOM 969 C CA . CYS A 1 120 ? 7.364 -6.618 -9.951 1.00 92.00 120 CYS A CA 1
ATOM 970 C C . CYS A 1 120 ? 6.116 -5.940 -9.363 1.00 92.00 120 CYS A C 1
ATOM 972 O O . CYS A 1 120 ? 5.298 -5.396 -10.114 1.00 92.00 120 CYS A O 1
ATOM 974 N N . ILE A 1 121 ? 5.935 -6.027 -8.042 1.00 95.00 121 ILE A N 1
ATOM 975 C CA . ILE A 1 121 ? 4.787 -5.507 -7.301 1.00 95.00 121 ILE A CA 1
ATOM 976 C C . ILE A 1 121 ? 5.324 -4.588 -6.201 1.00 95.00 121 ILE A C 1
ATOM 978 O O . ILE A 1 121 ? 5.937 -5.039 -5.242 1.00 95.00 121 ILE A O 1
ATOM 982 N N . PHE A 1 122 ? 5.082 -3.289 -6.342 1.00 94.88 122 PHE A N 1
ATOM 983 C CA . PHE A 1 122 ? 5.438 -2.304 -5.321 1.00 94.88 122 PHE A CA 1
ATOM 984 C C . PHE A 1 122 ? 4.513 -2.399 -4.101 1.00 94.88 122 PHE A C 1
ATOM 986 O O . PHE A 1 122 ? 3.356 -2.820 -4.209 1.00 94.88 122 PHE A O 1
ATOM 993 N N . VAL A 1 123 ? 4.997 -1.922 -2.952 1.00 95.44 123 VAL A N 1
ATOM 994 C CA . VAL A 1 123 ? 4.295 -1.986 -1.660 1.00 95.44 123 VAL A CA 1
ATOM 995 C C . VAL A 1 123 ? 2.872 -1.402 -1.672 1.00 95.44 123 VAL A C 1
ATOM 997 O O . VAL A 1 123 ? 1.991 -1.909 -0.982 1.00 95.44 123 VAL A O 1
ATOM 1000 N N . SER A 1 124 ? 2.611 -0.396 -2.516 1.00 97.19 124 SER A N 1
ATOM 1001 C CA . SER A 1 124 ? 1.295 0.248 -2.693 1.00 97.19 124 SER A CA 1
ATOM 1002 C C . SER A 1 124 ? 0.265 -0.584 -3.483 1.00 97.19 124 SER A C 1
ATOM 1004 O O . SER A 1 124 ? -0.656 -0.035 -4.101 1.00 97.19 124 SER A O 1
ATOM 1006 N N . ALA A 1 125 ? 0.396 -1.910 -3.503 1.00 98.06 125 ALA A N 1
ATOM 1007 C CA . ALA A 1 125 ? -0.656 -2.808 -3.966 1.00 98.06 125 ALA A CA 1
ATOM 1008 C C . ALA A 1 125 ? -1.794 -2.907 -2.933 1.00 98.06 125 ALA A C 1
ATOM 1010 O O . ALA A 1 125 ? -1.586 -2.809 -1.725 1.00 98.06 125 ALA A O 1
ATOM 1011 N N . VAL A 1 126 ? -3.015 -3.128 -3.418 1.00 98.69 126 VAL A N 1
ATOM 1012 C CA . VAL A 1 126 ? -4.210 -3.336 -2.598 1.00 98.69 126 VAL A CA 1
ATOM 1013 C C . VAL A 1 126 ? -4.404 -4.823 -2.324 1.00 98.69 126 VAL A C 1
ATOM 1015 O O . VAL A 1 126 ? -4.491 -5.620 -3.262 1.00 98.69 126 VAL A O 1
ATOM 1018 N N . PHE A 1 127 ? -4.561 -5.189 -1.056 1.00 98.75 127 PHE A N 1
ATOM 1019 C CA . PHE A 1 127 ? -4.831 -6.555 -0.583 1.00 98.75 127 PHE A CA 1
ATOM 1020 C C . PHE A 1 127 ? -5.890 -6.550 0.524 1.00 98.75 127 PHE A C 1
ATOM 1022 O O . PHE A 1 127 ? -6.264 -5.488 1.025 1.00 98.75 127 PHE A O 1
ATOM 1029 N N . ARG A 1 128 ? -6.414 -7.718 0.912 1.00 98.69 128 ARG A N 1
ATOM 1030 C CA . ARG A 1 128 ? -7.344 -7.800 2.051 1.00 98.69 128 ARG A CA 1
ATOM 1031 C C . ARG A 1 128 ? -6.598 -7.886 3.367 1.00 98.69 128 ARG A C 1
ATOM 1033 O O . ARG A 1 128 ? -5.637 -8.643 3.490 1.00 98.69 128 ARG A O 1
ATOM 1040 N N . LYS A 1 129 ? -7.133 -7.239 4.401 1.00 98.69 129 LYS A N 1
ATOM 1041 C CA . LYS A 1 129 ? -6.645 -7.410 5.777 1.00 98.69 129 LYS A CA 1
ATOM 1042 C C . LYS A 1 129 ? -6.688 -8.880 6.221 1.00 98.69 129 LYS A C 1
ATOM 1044 O O . LYS A 1 129 ? -5.816 -9.325 6.961 1.00 98.69 129 LYS A O 1
ATOM 1049 N N . SER A 1 130 ? -7.666 -9.657 5.745 1.00 98.44 130 SER A N 1
ATOM 1050 C CA . SER A 1 130 ? -7.744 -11.100 6.012 1.00 98.44 130 SER A CA 1
ATOM 1051 C C . SER A 1 130 ? -6.583 -11.884 5.401 1.00 98.44 130 SER A C 1
ATOM 1053 O O . SER A 1 130 ? -6.064 -12.779 6.057 1.00 98.44 130 SER A O 1
ATOM 1055 N N . ASP A 1 131 ? -6.167 -11.531 4.181 1.00 98.44 131 ASP A N 1
ATOM 1056 C CA . ASP A 1 131 ? -5.052 -12.175 3.481 1.00 98.44 131 ASP A CA 1
ATOM 1057 C C . ASP A 1 131 ? -3.730 -11.849 4.200 1.00 98.44 131 ASP A C 1
ATOM 1059 O O . ASP A 1 131 ? -2.922 -12.741 4.443 1.00 98.44 131 ASP A O 1
ATOM 1063 N N . TRP A 1 132 ? -3.558 -10.598 4.651 1.00 98.50 132 TRP A N 1
ATOM 1064 C CA . TRP A 1 132 ? -2.437 -10.192 5.511 1.00 98.50 132 TRP A CA 1
ATOM 1065 C C . TRP A 1 132 ? -2.377 -10.992 6.816 1.00 98.50 132 TRP A C 1
ATOM 1067 O O . TRP A 1 132 ? -1.319 -11.502 7.183 1.00 98.50 132 TRP A O 1
ATOM 1077 N N . LYS A 1 133 ? -3.523 -11.167 7.483 1.00 98.19 133 LYS A N 1
ATOM 1078 C CA . LYS A 1 133 ? -3.617 -11.951 8.720 1.00 98.19 133 LYS A CA 1
ATOM 1079 C C . LYS A 1 133 ? -3.311 -13.434 8.492 1.00 98.19 133 LYS A C 1
ATOM 1081 O O . LYS A 1 133 ? -2.711 -14.060 9.359 1.00 98.19 133 LYS A O 1
ATOM 1086 N N . GLU A 1 134 ? -3.725 -13.994 7.355 1.00 98.12 134 GLU A N 1
ATOM 1087 C CA . GLU A 1 134 ? -3.486 -15.400 7.002 1.00 98.12 134 GLU A CA 1
ATOM 1088 C C . GLU A 1 134 ? -1.990 -15.722 6.899 1.00 98.12 134 GLU A C 1
ATOM 1090 O O . GLU A 1 134 ? -1.566 -16.787 7.345 1.00 98.12 134 GLU A O 1
ATOM 1095 N N . VAL A 1 135 ? -1.196 -14.808 6.333 1.00 97.44 135 VAL A N 1
ATOM 1096 C CA . VAL A 1 135 ? 0.247 -15.017 6.119 1.00 97.44 135 VAL A CA 1
ATOM 1097 C C . VAL A 1 135 ? 1.132 -14.468 7.240 1.00 97.44 135 VAL A C 1
ATOM 1099 O O . VAL A 1 135 ? 2.343 -14.634 7.188 1.00 97.44 135 VAL A O 1
ATOM 1102 N N . GLY A 1 136 ? 0.544 -13.859 8.275 1.00 97.31 136 GLY A N 1
ATOM 1103 C CA . GLY A 1 136 ? 1.284 -13.350 9.436 1.00 97.31 136 GLY A CA 1
ATOM 1104 C C . GLY A 1 136 ? 1.875 -11.946 9.265 1.00 97.31 136 GLY A C 1
ATOM 1105 O O . GLY A 1 136 ? 2.662 -11.519 10.103 1.00 97.31 136 GLY A O 1
ATOM 1106 N N . GLY A 1 137 ? 1.462 -11.218 8.228 1.00 97.00 137 GLY A N 1
ATOM 1107 C CA . GLY A 1 137 ? 1.855 -9.836 7.974 1.00 97.00 137 GLY A CA 1
ATOM 1108 C C . GLY A 1 137 ? 3.227 -9.637 7.329 1.00 97.00 137 GLY A C 1
ATOM 1109 O O . GLY A 1 137 ? 3.779 -10.554 6.728 1.00 97.00 137 GLY A O 1
ATOM 1110 N N . PHE A 1 138 ? 3.745 -8.407 7.394 1.00 96.88 138 PHE A N 1
ATOM 1111 C CA . PHE A 1 138 ? 5.073 -8.077 6.869 1.00 96.88 138 PHE A CA 1
ATOM 1112 C C . PHE A 1 138 ? 6.144 -8.605 7.821 1.00 96.88 138 PHE A C 1
ATOM 1114 O O . PHE A 1 138 ? 6.050 -8.426 9.036 1.00 96.88 138 PHE A O 1
ATOM 1121 N N . ASN A 1 139 ? 7.191 -9.220 7.283 1.00 94.88 139 ASN A N 1
ATOM 1122 C CA . ASN A 1 139 ? 8.263 -9.778 8.094 1.00 94.88 139 ASN A CA 1
ATOM 1123 C C . ASN A 1 139 ? 9.161 -8.675 8.681 1.00 94.88 139 ASN A C 1
ATOM 1125 O O . ASN A 1 139 ? 9.900 -7.994 7.969 1.00 94.88 139 ASN A O 1
ATOM 1129 N N . GLU A 1 140 ? 9.133 -8.518 10.003 1.00 92.25 140 GLU A N 1
ATOM 1130 C CA . GLU A 1 140 ? 9.898 -7.492 10.734 1.00 92.25 140 GLU A CA 1
ATOM 1131 C C . GLU A 1 140 ? 11.407 -7.779 10.797 1.00 92.25 140 GLU A C 1
ATOM 1133 O O . GLU A 1 140 ? 12.203 -6.901 11.132 1.00 92.25 140 GLU A O 1
ATOM 1138 N N . ASN A 1 141 ? 11.835 -8.992 10.425 1.00 89.81 141 ASN A N 1
ATOM 1139 C CA . ASN A 1 141 ? 13.256 -9.332 10.327 1.00 89.81 141 ASN A CA 1
ATOM 1140 C C . ASN A 1 141 ? 13.885 -8.903 8.989 1.00 89.81 141 ASN A C 1
ATOM 1142 O O . ASN A 1 141 ? 15.114 -8.908 8.871 1.00 89.81 141 ASN A O 1
ATOM 1146 N N . MET A 1 142 ? 13.077 -8.513 7.995 1.00 83.75 142 MET A N 1
ATOM 1147 C CA . MET A 1 142 ? 13.551 -7.980 6.714 1.00 83.75 142 MET A CA 1
ATOM 1148 C C . MET A 1 142 ? 13.974 -6.517 6.883 1.00 83.75 142 MET A C 1
ATOM 1150 O O . MET A 1 142 ? 13.155 -5.607 6.841 1.00 83.75 142 MET A O 1
ATOM 1154 N N . LYS A 1 143 ? 15.274 -6.285 7.098 1.00 70.56 143 LYS A N 1
ATOM 1155 C CA . LYS A 1 143 ? 15.827 -4.941 7.361 1.00 70.56 143 LYS A CA 1
ATOM 1156 C C . LYS A 1 143 ? 16.306 -4.182 6.115 1.00 70.56 143 LYS A C 1
ATOM 1158 O O . LYS A 1 143 ? 16.683 -3.025 6.245 1.00 70.56 143 LYS A O 1
ATOM 1163 N N . ASN A 1 144 ? 16.311 -4.824 4.944 1.00 68.31 144 ASN A N 1
ATOM 1164 C CA . ASN A 1 144 ? 16.995 -4.336 3.740 1.00 68.31 144 ASN A CA 1
ATOM 1165 C C . ASN A 1 144 ? 16.062 -4.191 2.517 1.00 68.31 144 ASN A C 1
ATOM 1167 O O . ASN A 1 144 ? 16.464 -4.596 1.435 1.00 68.31 144 ASN A O 1
ATOM 1171 N N . GLU A 1 145 ? 14.850 -3.643 2.672 1.00 73.19 145 GLU A N 1
ATOM 1172 C CA . GLU A 1 145 ? 13.979 -3.238 1.538 1.00 73.19 145 GLU A CA 1
ATOM 1173 C C . GLU A 1 145 ? 13.333 -4.391 0.732 1.00 73.19 145 GLU A C 1
ATOM 1175 O O . GLU A 1 145 ? 12.982 -4.223 -0.432 1.00 73.19 145 GLU A O 1
ATOM 1180 N N . TRP A 1 146 ? 13.160 -5.571 1.339 1.00 86.50 146 TRP A N 1
ATOM 1181 C CA . TRP A 1 146 ? 12.535 -6.746 0.695 1.00 86.50 146 TRP A CA 1
ATOM 1182 C C . TRP A 1 146 ? 11.249 -7.209 1.386 1.00 86.50 146 TRP A C 1
ATOM 1184 O O . TRP A 1 146 ? 10.740 -8.297 1.105 1.00 86.50 146 TRP A O 1
ATOM 1194 N N . GLU A 1 147 ? 10.733 -6.424 2.330 1.00 91.56 147 GLU A N 1
ATOM 1195 C CA . GLU A 1 147 ? 9.579 -6.808 3.137 1.00 91.56 147 GLU A CA 1
ATOM 1196 C C . GLU A 1 147 ? 8.289 -6.931 2.324 1.00 91.56 147 GLU A C 1
ATOM 1198 O O . GLU A 1 147 ? 7.445 -7.771 2.634 1.00 91.56 147 GLU A O 1
ATOM 1203 N N . ASP A 1 148 ? 8.125 -6.112 1.284 1.00 92.38 148 ASP A N 1
ATOM 1204 C CA . ASP A 1 148 ? 6.964 -6.177 0.405 1.00 92.38 148 ASP A CA 1
ATOM 1205 C C . ASP A 1 148 ? 7.035 -7.413 -0.493 1.00 92.38 148 ASP A C 1
ATOM 1207 O O . ASP A 1 148 ? 6.053 -8.141 -0.626 1.00 92.38 148 ASP A O 1
ATOM 1211 N N . TYR A 1 149 ? 8.218 -7.712 -1.025 1.00 94.50 149 TYR A N 1
ATOM 1212 C CA . TYR A 1 149 ? 8.450 -8.880 -1.854 1.00 94.50 149 TYR A CA 1
ATOM 1213 C C . TYR A 1 149 ? 8.172 -10.188 -1.103 1.00 94.50 149 TYR A C 1
ATOM 1215 O O . TYR A 1 149 ? 7.424 -11.032 -1.600 1.00 94.50 149 TYR A O 1
ATOM 1223 N N . ASP A 1 150 ? 8.700 -10.326 0.116 1.00 95.19 150 ASP A N 1
ATOM 1224 C CA . ASP A 1 150 ? 8.436 -11.461 1.013 1.00 95.19 150 ASP A CA 1
ATOM 1225 C C . ASP A 1 150 ? 6.933 -11.641 1.283 1.00 95.19 150 ASP A C 1
ATOM 1227 O O . ASP A 1 150 ? 6.383 -12.745 1.186 1.00 95.19 150 ASP A O 1
ATOM 1231 N N . PHE A 1 151 ? 6.238 -10.530 1.535 1.00 97.00 151 PHE A N 1
ATOM 1232 C CA . PHE A 1 151 ? 4.799 -10.530 1.754 1.00 97.00 151 PHE A CA 1
ATOM 1233 C C . PHE A 1 151 ? 4.020 -10.984 0.507 1.00 97.00 151 PHE A C 1
ATOM 1235 O O . PHE A 1 151 ? 3.120 -11.827 0.601 1.00 97.00 151 PHE A O 1
ATOM 1242 N N . TRP A 1 152 ? 4.386 -10.498 -0.684 1.00 97.12 152 TRP A N 1
ATOM 1243 C CA . TRP A 1 152 ? 3.761 -10.924 -1.938 1.00 97.12 152 TRP A CA 1
ATOM 1244 C C . TRP A 1 152 ? 3.993 -12.403 -2.223 1.00 97.12 152 TRP A C 1
ATOM 1246 O O . TRP A 1 152 ? 3.047 -13.102 -2.596 1.00 97.12 152 TRP A O 1
ATOM 1256 N N . LEU A 1 153 ? 5.216 -12.897 -2.018 1.00 96.38 153 LEU A N 1
ATOM 1257 C CA . LEU A 1 153 ? 5.544 -14.310 -2.187 1.00 96.38 153 LEU A CA 1
ATOM 1258 C C . LEU A 1 153 ? 4.722 -15.194 -1.246 1.00 96.38 153 LEU A C 1
ATOM 1260 O O . LEU A 1 153 ? 4.162 -16.191 -1.702 1.00 96.38 153 LEU A O 1
ATOM 1264 N N . SER A 1 154 ? 4.552 -14.783 0.011 1.00 96.88 154 SER A N 1
ATOM 1265 C CA . SER A 1 154 ? 3.727 -15.499 0.991 1.00 96.88 154 SER A CA 1
ATOM 1266 C C . SER A 1 154 ? 2.260 -15.608 0.552 1.00 96.88 154 SER A C 1
ATOM 1268 O O . SER A 1 154 ? 1.633 -16.663 0.674 1.00 96.88 154 SER A O 1
ATOM 1270 N N . LEU A 1 155 ? 1.694 -14.543 -0.027 1.00 97.00 155 LEU A N 1
ATOM 1271 C CA . LEU A 1 155 ? 0.338 -14.575 -0.587 1.00 97.00 155 LEU A CA 1
ATOM 1272 C C . LEU A 1 155 ? 0.238 -15.445 -1.849 1.00 97.00 155 LEU A C 1
ATOM 1274 O O . LEU A 1 155 ? -0.762 -16.145 -2.039 1.00 97.00 155 LEU A O 1
ATOM 1278 N N . ILE A 1 156 ? 1.252 -15.406 -2.716 1.00 96.38 156 ILE A N 1
ATOM 1279 C CA . ILE A 1 156 ? 1.315 -16.204 -3.949 1.00 96.38 156 ILE A CA 1
ATOM 1280 C C . ILE A 1 156 ? 1.444 -17.697 -3.623 1.00 96.38 156 ILE A C 1
ATOM 1282 O O . ILE A 1 156 ? 0.766 -18.508 -4.255 1.00 96.38 156 ILE A O 1
ATOM 1286 N N . GLU A 1 157 ? 2.236 -18.065 -2.614 1.00 95.38 157 GLU A N 1
ATOM 1287 C CA . GLU A 1 157 ? 2.384 -19.447 -2.136 1.00 95.38 157 GLU A CA 1
ATOM 1288 C C . GLU A 1 157 ? 1.035 -20.049 -1.707 1.00 95.38 157 GLU A C 1
ATOM 1290 O O . GLU A 1 157 ? 0.754 -21.221 -1.963 1.00 95.38 157 GLU A O 1
ATOM 1295 N N . LYS A 1 158 ? 0.134 -19.229 -1.150 1.00 94.81 158 LYS A N 1
ATOM 1296 C CA . LYS A 1 158 ? -1.250 -19.613 -0.809 1.00 94.81 158 LYS A CA 1
ATOM 1297 C C . LYS A 1 158 ? -2.210 -19.643 -2.008 1.00 94.81 158 LYS A C 1
ATOM 1299 O O . LYS A 1 158 ? -3.426 -19.709 -1.832 1.00 94.81 158 LYS A O 1
ATOM 1304 N N . GLY A 1 159 ? -1.697 -19.592 -3.237 1.00 93.12 159 GLY A N 1
ATOM 1305 C CA . GLY A 1 159 ? -2.496 -19.569 -4.465 1.00 93.12 159 GLY A CA 1
ATOM 1306 C C . GLY A 1 159 ? -3.099 -18.197 -4.781 1.00 93.12 159 GLY A C 1
ATOM 1307 O O . GLY A 1 159 ? -4.094 -18.109 -5.508 1.00 93.12 159 GLY A O 1
ATOM 1308 N N . GLY A 1 160 ? -2.529 -17.123 -4.227 1.00 93.50 160 GLY A N 1
ATOM 1309 C CA . GLY A 1 160 ? -2.989 -15.759 -4.441 1.00 93.50 160 GLY A CA 1
ATOM 1310 C C . GLY A 1 160 ? -2.886 -15.326 -5.898 1.00 93.50 160 GLY A C 1
ATOM 1311 O O . GLY A 1 160 ? -1.808 -15.301 -6.488 1.00 93.50 160 GLY A O 1
ATOM 1312 N N . LYS A 1 161 ? -4.024 -14.945 -6.484 1.00 96.69 161 LYS A N 1
ATOM 1313 C CA . LYS A 1 161 ? -4.059 -14.387 -7.838 1.00 96.69 161 LYS A CA 1
ATOM 1314 C C . LYS A 1 161 ? -3.751 -12.898 -7.807 1.00 96.69 161 LYS A C 1
ATOM 1316 O O . LYS A 1 161 ? -4.337 -12.151 -7.018 1.00 96.69 161 LYS A O 1
ATOM 1321 N N . VAL A 1 162 ? -2.885 -12.486 -8.723 1.00 97.69 162 VAL A N 1
ATOM 1322 C CA . VAL A 1 162 ? -2.452 -11.101 -8.894 1.00 97.69 162 VAL A CA 1
ATOM 1323 C C . VAL A 1 162 ? -3.131 -10.499 -10.119 1.00 97.69 162 VAL A C 1
ATOM 1325 O O . VAL A 1 162 ? -3.274 -11.162 -11.147 1.00 97.69 162 VAL A O 1
ATOM 1328 N N . TYR A 1 163 ? -3.533 -9.235 -10.024 1.00 97.69 163 TYR A N 1
ATOM 1329 C CA . TYR A 1 163 ? -4.029 -8.467 -11.160 1.00 97.69 163 TYR A CA 1
ATOM 1330 C C . TYR A 1 163 ? -3.376 -7.086 -11.223 1.00 97.69 163 TYR A C 1
ATOM 1332 O O . TYR A 1 163 ? -3.381 -6.345 -10.240 1.00 97.69 163 TYR A O 1
ATOM 1340 N N . ARG A 1 164 ? -2.851 -6.730 -12.402 1.00 97.88 164 ARG A N 1
ATOM 1341 C CA . ARG A 1 164 ? -2.346 -5.387 -12.700 1.00 97.88 164 ARG A CA 1
ATOM 1342 C C . ARG A 1 164 ? -3.405 -4.591 -13.455 1.00 97.88 164 ARG A C 1
ATOM 1344 O O . ARG A 1 164 ? -3.772 -4.942 -14.573 1.00 97.88 164 ARG A O 1
ATOM 1351 N N . ILE A 1 165 ? -3.861 -3.489 -12.873 1.00 98.00 165 ILE A N 1
ATOM 1352 C CA . ILE A 1 165 ? -4.710 -2.508 -13.547 1.00 98.00 165 ILE A CA 1
ATOM 1353 C C . ILE A 1 165 ? -3.874 -1.837 -14.654 1.00 98.00 165 ILE A C 1
ATOM 1355 O O . ILE A 1 165 ? -2.828 -1.266 -14.341 1.00 98.00 165 ILE A O 1
ATOM 1359 N N . PRO A 1 166 ? -4.313 -1.851 -15.928 1.00 96.62 166 PRO A N 1
ATOM 1360 C CA . PRO A 1 166 ? -3.553 -1.311 -17.061 1.00 96.62 166 PRO A CA 1
ATOM 1361 C C . PRO A 1 166 ? -3.702 0.219 -17.170 1.00 96.62 166 PRO A C 1
ATOM 1363 O O . PRO A 1 166 ? -4.144 0.753 -18.187 1.00 96.62 166 PRO A O 1
ATOM 1366 N N . LYS A 1 167 ? -3.427 0.926 -16.070 1.00 97.50 167 LYS A N 1
ATOM 1367 C CA . LYS A 1 167 ? -3.473 2.388 -15.941 1.00 97.50 167 LYS A CA 1
ATOM 1368 C C . LYS A 1 167 ? -2.382 2.832 -14.973 1.00 97.50 167 LYS A C 1
ATOM 1370 O O . LYS A 1 167 ? -2.165 2.156 -13.968 1.00 97.50 167 LYS A O 1
ATOM 1375 N N . VAL A 1 168 ? -1.761 3.980 -15.240 1.00 97.62 168 VAL A N 1
ATOM 1376 C CA . VAL A 1 168 ? -0.848 4.625 -14.288 1.00 97.62 168 VAL A CA 1
ATOM 1377 C C . VAL A 1 168 ? -1.673 5.229 -13.158 1.00 97.62 168 VAL A C 1
ATOM 1379 O O . VAL A 1 168 ? -2.383 6.212 -13.368 1.00 97.62 168 VAL A O 1
ATOM 1382 N N . LEU A 1 169 ? -1.625 4.610 -11.978 1.00 97.88 169 LEU A N 1
ATOM 1383 C CA . LEU A 1 169 ? -2.392 5.052 -10.804 1.00 97.88 169 LEU A CA 1
ATOM 1384 C C . LEU A 1 169 ? -1.526 5.211 -9.546 1.00 97.88 169 LEU A C 1
ATOM 1386 O O . LEU A 1 169 ? -2.026 5.684 -8.524 1.00 97.88 169 LEU A O 1
ATOM 1390 N N . PHE A 1 170 ? -0.240 4.876 -9.640 1.00 97.88 170 PHE A N 1
ATOM 1391 C CA . PHE A 1 170 ? 0.758 5.060 -8.598 1.00 97.88 170 PHE A CA 1
ATOM 1392 C C . PHE A 1 170 ? 1.927 5.898 -9.119 1.00 97.88 170 PHE A C 1
ATOM 1394 O O . PHE A 1 170 ? 2.366 5.740 -10.261 1.00 97.88 170 PHE A O 1
ATOM 1401 N N . TYR A 1 171 ? 2.418 6.798 -8.277 1.00 97.06 171 TYR A N 1
ATOM 1402 C CA . TYR A 1 171 ? 3.536 7.675 -8.577 1.00 97.06 171 TYR A CA 1
ATOM 1403 C C . TYR A 1 171 ? 4.588 7.503 -7.489 1.00 97.06 171 TYR A C 1
ATOM 1405 O O . TYR A 1 171 ? 4.342 7.888 -6.345 1.00 97.06 171 TYR A O 1
ATOM 1413 N N . TYR A 1 172 ? 5.735 6.951 -7.879 1.00 96.12 172 TYR A N 1
ATOM 1414 C CA . TYR A 1 172 ? 6.857 6.661 -6.994 1.00 96.12 172 TYR A CA 1
ATOM 1415 C C . TYR A 1 172 ? 7.879 7.795 -7.024 1.00 96.12 172 TYR A C 1
ATOM 1417 O O . TYR A 1 172 ? 8.288 8.242 -8.108 1.00 96.12 172 TYR A O 1
ATOM 1425 N N . ARG A 1 173 ? 8.289 8.293 -5.858 1.00 94.81 173 ARG A N 1
ATOM 1426 C CA . ARG A 1 173 ? 9.244 9.396 -5.779 1.00 94.81 173 ARG A CA 1
ATOM 1427 C C . ARG A 1 173 ? 10.675 8.894 -5.897 1.00 94.81 173 ARG A C 1
ATOM 1429 O O . ARG A 1 173 ? 11.139 8.086 -5.111 1.00 94.81 173 ARG A O 1
ATOM 1436 N N . ILE A 1 174 ? 11.432 9.515 -6.796 1.00 91.00 174 ILE A N 1
ATOM 1437 C CA . ILE A 1 174 ? 12.893 9.424 -6.801 1.00 91.00 174 ILE A CA 1
ATOM 1438 C C . ILE A 1 174 ? 13.476 10.711 -6.213 1.00 91.00 174 ILE A C 1
ATOM 1440 O O . ILE A 1 174 ? 13.282 11.806 -6.759 1.00 91.00 174 ILE A O 1
ATOM 1444 N N . GLY A 1 175 ? 14.175 10.569 -5.083 1.00 83.06 175 GLY A N 1
ATOM 1445 C CA . GLY A 1 175 ? 14.945 11.635 -4.439 1.00 83.06 175 GLY A CA 1
ATOM 1446 C C . GLY A 1 175 ? 16.152 12.080 -5.271 1.00 83.06 175 GLY A C 1
ATOM 1447 O O . GLY A 1 175 ? 16.456 11.519 -6.322 1.00 83.06 175 GLY A O 1
ATOM 1448 N N . HIS A 1 176 ? 16.844 13.137 -4.848 1.00 61.47 176 HIS A N 1
ATOM 1449 C CA . HIS A 1 176 ? 18.167 13.420 -5.410 1.00 61.47 176 HIS A CA 1
ATOM 1450 C C . HIS A 1 176 ? 19.132 12.397 -4.813 1.00 61.47 176 HIS A C 1
ATOM 1452 O O . HIS A 1 176 ? 19.249 12.330 -3.589 1.00 61.47 176 HIS A O 1
ATOM 1458 N N . SER A 1 177 ? 19.798 11.603 -5.652 1.00 50.50 177 SER A N 1
ATOM 1459 C CA . SER A 1 177 ? 20.972 10.847 -5.218 1.00 50.50 177 SER A CA 1
ATOM 1460 C C . SER A 1 177 ? 21.953 11.865 -4.640 1.00 50.50 177 SER A C 1
ATOM 1462 O O . SER A 1 177 ? 22.354 12.788 -5.354 1.00 50.50 177 SER A O 1
ATOM 1464 N N . SER A 1 178 ? 22.228 11.772 -3.339 1.00 38.78 178 SER A N 1
ATOM 1465 C CA . SER A 1 178 ? 23.290 12.567 -2.713 1.00 38.78 178 SER A CA 1
ATOM 1466 C C . SER A 1 178 ? 24.651 12.030 -3.133 1.00 38.78 178 SER A C 1
ATOM 1468 O O . SER A 1 178 ? 24.748 10.795 -3.315 1.00 38.78 178 SER A O 1
#

Nearest PDB structures (foldseek):
  2z86-assembly2_D  TM=9.086E-01  e=2.769E-12  Escherichia coli
  2z86-assembly1_A  TM=8.963E-01  e=2.006E-12  Escherichia coli
  2z87-assembly2_A  TM=8.968E-01  e=3.585E-12  Escherichia coli
  2z87-assembly3_B  TM=9.034E-01  e=4.950E-12  Escherichia coli
  2z86-assembly2_C  TM=9.005E-01  e=3.015E-11  Escherichia coli

pLDDT: mean 93.72, std 7.77, range [38.78, 98.75]

InterPro domains:
  IPR001173 Glycosyltransferase 2-like [PF00535] (1-118)
  IPR029044 Nucleotide-diphospho-sugar transferases [G3DSA:3.90.550.10] (1-178)
  IPR029044 Nucleotide-diphospho-sugar transferases [SSF53448] (1-178)
  IPR050834 Glycosyltransferase 2 family enzymes [PTHR43685] (1-177)

Mean predicted aligned error: 3.76 Å

Solvent-accessible surface area (backbone atoms only — not comparable to full-atom values): 10424 Å² total; per-residue (Å²): 132,78,48,71,50,76,92,76,78,44,69,47,59,41,55,53,81,82,52,69,67,62,52,53,53,52,58,58,42,56,77,34,90,70,42,46,68,46,80,44,73,67,65,53,69,35,47,39,49,44,58,39,56,70,70,49,84,59,66,63,42,63,55,75,62,96,77,46,50,69,44,40,54,39,66,40,54,47,53,48,48,41,71,76,37,72,74,50,46,39,33,39,56,34,36,28,36,31,78,72,45,74,48,76,50,86,60,60,79,90,42,89,72,58,57,81,77,48,80,57,66,66,65,65,29,38,31,40,47,66,59,39,61,72,66,69,44,45,46,68,84,52,84,79,89,47,30,50,47,54,40,52,50,52,43,41,75,72,69,38,33,74,46,71,43,96,46,77,30,37,37,45,62,37,70,77,86,125

Secondary structure (DSSP, 8-state):
---SS----EEEEE-----HHHHHHHHHHHTSTTEEEEE--S--HHHHHHHHHHH--SSEE----TT-EE-TTHHHHHHHHHHH-TTEEEEEEEEEEEESS-EEE-PPPP-TTGGGTS--S-TT-BEEHHHHHHHTSS-TT--SS-HHHHHHHHHHHTT-EEEEEEEEEEEEEEPP--

Sequence (178 aa):
LRQRYKNWEVIIVDDGSNDPFTISIIEEYKNKSGFTVLSITRSGPSTARNIGIDTAQGEFILPLDSDDRIHEDYLLEAISAYKKNPSLRIVYCEAEFFGSIKGKWNLPEYRFPNILLDNCIFVSAVFRKSDWKEVGGFNENMKNEWEDYDFWLSLIEKGGKVYRIPKVLFYYRIGHSS

Radius of gyration: 16.13 Å; Cα contacts (8 Å, |Δi|>4): 273; chains: 1; bounding box: 39×40×36 Å